Protein AF-0000000087804183 (afdb_homodimer)

pLDDT: mean 98.4, std 1.84, range [85.25, 99.0]

Sequence (190 aa):
MAGTVNQELGLLFQGPNYVIVKKGGKAGEKVEKHNHPEANVIFTVVKGKVQVFLNETEEHVLVPGQVLEFNGDNYIQATLVEDSEFVVNLIHKPEMAGTVNQELGLLFQGPNYVIVKKGGKAGEKVEKHNHPEANVIFTVVKGKVQVFLNETEEHVLVPGQVLEFNGDNYIQATLVEDSEFVVNLIHKPE

Organism: Veillonella parvula (NCBI:txid29466)

Structure (mmCIF, N/CA/C/O backbone):
data_AF-0000000087804183-model_v1
#
loop_
_entity.id
_entity.type
_entity.pdbx_description
1 polymer 'DUF1637 domain-containing protein'
#
loop_
_atom_site.group_PDB
_atom_site.id
_atom_site.type_symbol
_atom_site.label_atom_id
_atom_site.label_alt_id
_atom_site.label_comp_id
_atom_site.label_asym_id
_atom_site.label_entity_id
_atom_site.label_seq_id
_atom_site.pdbx_PDB_ins_code
_atom_site.Cartn_x
_atom_site.Cartn_y
_atom_site.Cartn_z
_atom_site.occupancy
_atom_site.B_iso_or_equiv
_atom_site.auth_seq_id
_atom_site.auth_comp_id
_atom_site.auth_asym_id
_atom_site.auth_atom_id
_atom_site.pdbx_PDB_model_num
ATOM 1 N N . MET A 1 1 ? -5.941 20.375 -6.527 1 88.44 1 MET A N 1
ATOM 2 C CA . MET A 1 1 ? -5.898 19.516 -5.352 1 88.44 1 MET A CA 1
ATOM 3 C C . MET A 1 1 ? -4.559 18.797 -5.246 1 88.44 1 MET A C 1
ATOM 5 O O . MET A 1 1 ? -4.004 18.359 -6.258 1 88.44 1 MET A O 1
ATOM 9 N N . ALA A 1 2 ? -3.947 18.844 -4 1 96.06 2 ALA A N 1
ATOM 10 C CA . ALA A 1 2 ? -2.609 18.312 -3.758 1 96.06 2 ALA A CA 1
ATOM 11 C C . ALA A 1 2 ? -2.615 16.797 -3.758 1 96.06 2 ALA A C 1
ATOM 13 O O . ALA A 1 2 ? -1.64 16.156 -4.172 1 96.06 2 ALA A O 1
ATOM 14 N N . GLY A 1 3 ? -3.797 16.25 -3.285 1 98.56 3 GLY A N 1
ATOM 15 C CA . GLY A 1 3 ? -3.883 14.805 -3.17 1 98.56 3 GLY A CA 1
ATOM 16 C C . GLY A 1 3 ? -5.145 14.234 -3.785 1 98.56 3 GLY A C 1
ATOM 17 O O . GLY A 1 3 ? -6.18 14.898 -3.824 1 98.56 3 GLY A O 1
ATOM 18 N N . THR A 1 4 ? -5.086 13.055 -4.258 1 98.81 4 THR A N 1
ATOM 19 C CA . THR A 1 4 ? -6.234 12.344 -4.809 1 98.81 4 THR A CA 1
ATOM 20 C C . THR A 1 4 ? -6.516 11.07 -4.012 1 98.81 4 THR A C 1
ATOM 22 O O . THR A 1 4 ? -5.598 10.305 -3.715 1 98.81 4 THR A O 1
ATOM 25 N N . VAL A 1 5 ? -7.844 10.844 -3.627 1 98.88 5 VAL A N 1
ATOM 26 C CA . VAL A 1 5 ? -8.266 9.633 -2.939 1 98.88 5 VAL A CA 1
ATOM 27 C C . VAL A 1 5 ? -9.016 8.719 -3.914 1 98.88 5 VAL A C 1
ATOM 29 O O . VAL A 1 5 ? -9.859 9.188 -4.68 1 98.88 5 VAL A O 1
ATOM 32 N N . ASN A 1 6 ? -8.625 7.496 -3.988 1 98.75 6 ASN A N 1
ATOM 33 C CA . ASN A 1 6 ? -9.32 6.492 -4.781 1 98.75 6 ASN A CA 1
ATOM 34 C C . ASN A 1 6 ? -9.547 5.207 -3.99 1 98.75 6 ASN A C 1
ATOM 36 O O . ASN A 1 6 ? -8.805 4.91 -3.055 1 98.75 6 ASN A O 1
ATOM 40 N N . GLN A 1 7 ? -10.625 4.465 -4.25 1 98 7 GLN A N 1
ATOM 41 C CA . GLN A 1 7 ? -10.93 3.254 -3.498 1 98 7 GLN A CA 1
ATOM 42 C C . GLN A 1 7 ? -11.555 2.189 -4.391 1 98 7 GLN A C 1
ATOM 44 O O . GLN A 1 7 ? -11.938 1.117 -3.918 1 98 7 GLN A O 1
ATOM 49 N N . GLU A 1 8 ? -11.719 2.533 -5.637 1 97.94 8 GLU A N 1
ATOM 50 C CA . GLU A 1 8 ? -12.375 1.603 -6.551 1 97.94 8 GLU A CA 1
ATOM 51 C C . GLU A 1 8 ? -11.445 0.455 -6.93 1 97.94 8 GLU A C 1
ATOM 53 O O . GLU A 1 8 ? -10.227 0.625 -6.969 1 97.94 8 GLU A O 1
ATOM 58 N N . LEU A 1 9 ? -12.039 -0.715 -7.188 1 98.62 9 LEU A N 1
ATOM 59 C CA . LEU A 1 9 ? -11.219 -1.787 -7.734 1 98.62 9 LEU A CA 1
ATOM 60 C C . LEU A 1 9 ? -10.656 -1.399 -9.094 1 98.62 9 LEU A C 1
ATOM 62 O O . LEU A 1 9 ? -11.336 -0.749 -9.891 1 98.62 9 LEU A O 1
ATOM 66 N N . GLY A 1 10 ? -9.508 -1.817 -9.383 1 98.75 10 GLY A N 1
ATOM 67 C CA . GLY A 1 10 ? -8.852 -1.467 -10.633 1 98.75 10 GLY A CA 1
ATOM 68 C C . GLY A 1 10 ? -7.695 -0.504 -10.445 1 98.75 10 GLY A C 1
ATOM 69 O O . GLY A 1 10 ? -7.125 -0.412 -9.359 1 98.75 10 GLY A O 1
ATOM 70 N N . LEU A 1 11 ? -7.363 0.144 -11.555 1 98.88 11 LEU A N 1
ATOM 71 C CA . LEU A 1 11 ? -6.27 1.111 -11.523 1 98.88 11 LEU A CA 1
ATOM 72 C C . LEU A 1 11 ? -6.617 2.299 -10.633 1 98.88 11 LEU A C 1
ATOM 74 O O . LEU A 1 11 ? -7.617 2.984 -10.867 1 98.88 11 LEU A O 1
ATOM 78 N N . LEU A 1 12 ? -5.773 2.504 -9.602 1 98.88 12 LEU A N 1
ATOM 79 C CA . LEU A 1 12 ? -5.98 3.662 -8.742 1 98.88 12 LEU A CA 1
ATOM 80 C C . LEU A 1 12 ? -5.199 4.867 -9.25 1 98.88 12 LEU A C 1
ATOM 82 O O . LEU A 1 12 ? -5.766 5.945 -9.445 1 98.88 12 LEU A O 1
ATOM 86 N N . PHE A 1 13 ? -3.877 4.574 -9.398 1 98.88 13 PHE A N 1
ATOM 87 C CA . PHE A 1 13 ? -2.967 5.645 -9.789 1 98.88 13 PHE A CA 1
ATOM 88 C C . PHE A 1 13 ? -1.869 5.117 -10.703 1 98.88 13 PHE A C 1
ATOM 90 O O . PHE A 1 13 ? -1.5 3.941 -10.625 1 98.88 13 PHE A O 1
ATOM 97 N N . GLN A 1 14 ? -1.378 6.008 -11.516 1 98.69 14 GLN A N 1
ATOM 98 C CA . GLN A 1 14 ? -0.188 5.766 -12.32 1 98.69 14 GLN A CA 1
ATOM 99 C C . GLN A 1 14 ? 0.743 6.973 -12.305 1 98.69 14 GLN A C 1
ATOM 101 O O . GLN A 1 14 ? 0.336 8.078 -12.664 1 98.69 14 GLN A O 1
ATOM 106 N N . GLY A 1 15 ? 1.907 6.734 -11.766 1 98.31 15 G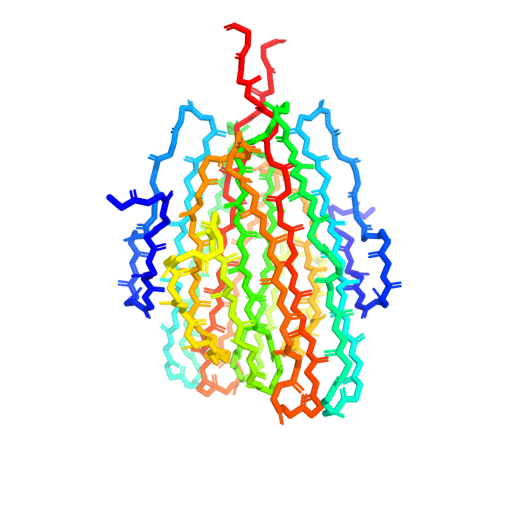LY A N 1
ATOM 107 C CA . GLY A 1 15 ? 2.916 7.781 -11.773 1 98.31 15 GLY A CA 1
ATOM 108 C C . GLY A 1 15 ? 4.07 7.488 -12.719 1 98.31 15 GLY A C 1
ATOM 109 O O . GLY A 1 15 ? 3.988 6.574 -13.539 1 98.31 15 GLY A O 1
ATOM 110 N N . PRO A 1 16 ? 5.152 8.234 -12.672 1 97.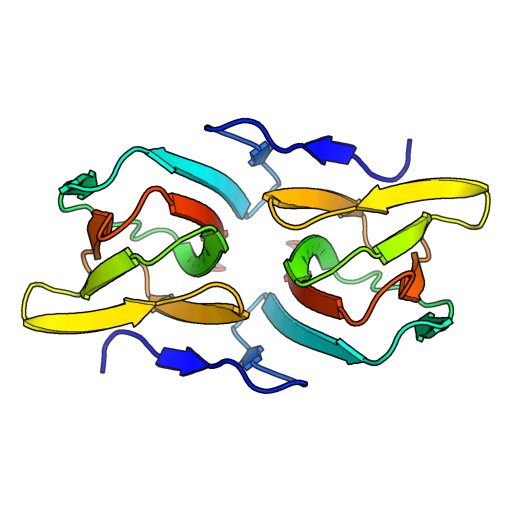62 16 PRO A N 1
ATOM 111 C CA . PRO A 1 16 ? 6.262 8.078 -13.617 1 97.62 16 PRO A CA 1
ATOM 112 C C . PRO A 1 16 ? 6.973 6.734 -13.477 1 97.62 16 PRO A C 1
ATOM 114 O O . PRO A 1 16 ? 7.531 6.219 -14.445 1 97.62 16 PRO A O 1
ATOM 117 N N . ASN A 1 17 ? 6.988 6.195 -12.242 1 98.69 17 ASN A N 1
ATOM 118 C CA . ASN A 1 17 ? 7.715 4.949 -12.023 1 98.69 17 ASN A CA 1
ATOM 119 C C . ASN A 1 17 ? 6.957 4.012 -11.086 1 98.69 17 ASN A C 1
ATOM 121 O O . ASN A 1 17 ? 7.566 3.24 -10.344 1 98.69 17 ASN A O 1
ATOM 125 N N . TYR A 1 18 ? 5.602 4.223 -11.102 1 98.88 18 TYR A N 1
ATOM 126 C CA . TYR A 1 18 ? 4.812 3.299 -10.297 1 98.88 18 TYR A CA 1
ATOM 127 C C . TYR A 1 18 ? 3.404 3.146 -10.852 1 98.88 18 TYR A C 1
ATOM 129 O O . TYR A 1 18 ? 2.906 4.035 -11.547 1 98.88 18 TYR A O 1
ATOM 137 N N . VAL A 1 19 ? 2.791 2.072 -10.609 1 98.94 19 VAL A N 1
ATOM 138 C CA . VAL A 1 19 ? 1.379 1.776 -10.836 1 98.94 19 VAL A CA 1
ATOM 139 C C . VAL A 1 19 ? 0.753 1.248 -9.547 1 98.94 19 VAL A C 1
ATOM 141 O O . VAL A 1 19 ? 1.3 0.347 -8.906 1 98.94 19 VAL A O 1
ATOM 144 N N . ILE A 1 20 ? -0.302 1.807 -9.125 1 98.94 20 ILE A N 1
ATOM 145 C CA . ILE A 1 20 ? -1.036 1.359 -7.945 1 98.94 20 ILE A CA 1
ATOM 146 C C . ILE A 1 20 ? -2.385 0.782 -8.367 1 98.94 20 ILE A C 1
ATOM 148 O O . ILE A 1 20 ? -3.178 1.457 -9.023 1 98.94 20 ILE A O 1
ATOM 152 N N . VAL A 1 21 ? -2.662 -0.444 -8.008 1 98.94 21 VAL A N 1
ATOM 153 C CA . VAL A 1 21 ? -3.889 -1.144 -8.375 1 98.94 21 VAL A CA 1
ATOM 154 C C . VAL A 1 21 ? -4.562 -1.699 -7.121 1 98.94 21 VAL A C 1
ATOM 156 O O . VAL A 1 21 ? -3.887 -2.096 -6.172 1 98.94 21 VAL A O 1
ATOM 159 N N . LYS A 1 22 ? -5.867 -1.648 -7.133 1 98.94 22 LYS A N 1
ATOM 160 C CA . LYS A 1 22 ? -6.629 -2.348 -6.102 1 98.94 22 LYS A CA 1
ATOM 161 C C . LYS A 1 22 ? -7.406 -3.521 -6.691 1 98.94 22 LYS A C 1
ATOM 163 O O . LYS A 1 22 ? -8.094 -3.371 -7.707 1 98.94 22 LYS A O 1
ATOM 168 N N . LYS A 1 23 ? -7.223 -4.625 -6.078 1 98.88 23 LYS A N 1
ATOM 169 C CA . LYS A 1 23 ? -7.992 -5.812 -6.438 1 98.88 23 LYS A CA 1
ATOM 170 C C . LYS A 1 23 ? -8.828 -6.305 -5.262 1 98.88 23 LYS A C 1
ATOM 172 O O . LYS A 1 23 ? -8.602 -5.898 -4.117 1 98.88 23 LYS A O 1
ATOM 177 N N . GLY A 1 24 ? -9.828 -7.062 -5.484 1 98.56 24 GLY A N 1
ATOM 178 C CA . GLY A 1 24 ? -10.711 -7.652 -4.488 1 98.56 24 GLY A CA 1
ATOM 179 C C . GLY A 1 24 ? -11.734 -8.602 -5.082 1 98.56 24 GLY A C 1
ATOM 180 O O . GLY A 1 24 ? -11.758 -8.812 -6.297 1 98.56 24 GLY A O 1
ATOM 181 N N . GLY A 1 25 ? -12.43 -9.203 -4.238 1 98.69 25 GLY A N 1
ATOM 182 C CA . GLY A 1 25 ? -13.453 -10.156 -4.66 1 98.69 25 GLY A CA 1
ATOM 183 C C . GLY A 1 25 ? -14.016 -10.977 -3.516 1 98.69 25 GLY A C 1
ATOM 184 O O . GLY A 1 25 ? -13.805 -10.648 -2.348 1 98.69 25 GLY A O 1
ATOM 185 N N . LYS A 1 26 ? -14.734 -11.953 -3.918 1 98.81 26 LYS A N 1
ATOM 186 C CA . LYS A 1 26 ? -15.398 -12.828 -2.957 1 98.81 26 LYS A CA 1
ATOM 187 C C . LYS A 1 26 ? -14.492 -13.992 -2.564 1 98.81 26 LYS A C 1
ATOM 189 O O . LYS A 1 26 ? -13.57 -14.344 -3.299 1 98.81 26 LYS A O 1
ATOM 194 N N . ALA A 1 27 ? -14.828 -14.539 -1.359 1 98.88 27 ALA A N 1
ATOM 195 C CA . ALA A 1 27 ? -14.125 -15.734 -0.9 1 98.88 27 ALA A CA 1
ATOM 196 C C . ALA A 1 27 ? -14.07 -16.797 -1.996 1 98.88 27 ALA A C 1
ATOM 198 O O . ALA A 1 27 ? -15.078 -17.078 -2.65 1 98.88 27 ALA A O 1
ATOM 199 N N . GLY A 1 28 ? -12.883 -17.297 -2.225 1 98.81 28 GLY A N 1
ATOM 200 C CA . GLY A 1 28 ? -12.711 -18.359 -3.193 1 98.81 28 GLY A CA 1
ATOM 201 C C . GLY A 1 28 ? -12.18 -17.891 -4.527 1 98.81 28 GLY A C 1
ATOM 202 O O . GLY A 1 28 ? -11.664 -18.672 -5.32 1 98.81 28 GLY A O 1
ATOM 203 N N . GLU A 1 29 ? -12.328 -16.594 -4.855 1 98.88 29 GLU A N 1
ATOM 204 C CA . GLU A 1 29 ? -11.805 -16.062 -6.109 1 98.88 29 GLU A CA 1
ATOM 205 C C . GLU A 1 29 ? -10.281 -16.094 -6.129 1 98.88 29 GLU A C 1
ATOM 207 O O . GLU A 1 29 ? -9.641 -16.109 -5.074 1 98.88 29 GLU A O 1
ATOM 212 N N . LYS A 1 30 ? -9.773 -16.141 -7.344 1 98.75 30 LYS A N 1
ATOM 213 C CA . LYS A 1 30 ? -8.328 -16.344 -7.484 1 98.75 30 LYS A CA 1
ATOM 214 C C . LYS A 1 30 ? -7.699 -15.25 -8.344 1 98.75 30 LYS A C 1
ATOM 216 O O . LYS A 1 30 ? -8.375 -14.648 -9.18 1 98.75 30 LYS A O 1
ATOM 221 N N . VAL A 1 31 ? -6.477 -14.914 -8.062 1 98.75 31 VAL A N 1
ATOM 222 C CA . VAL A 1 31 ? -5.582 -14.18 -8.945 1 98.75 31 VAL A CA 1
ATOM 223 C C . VAL A 1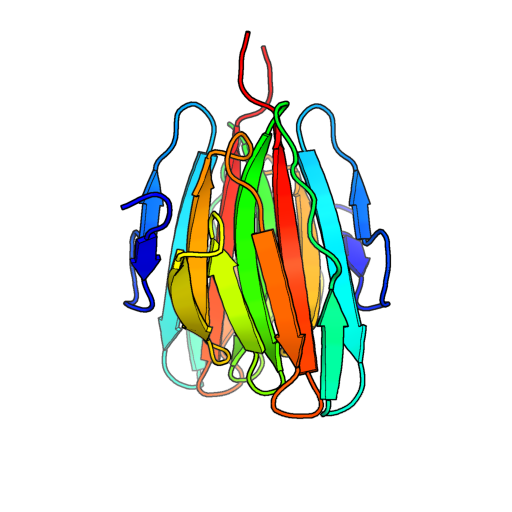 31 ? -4.664 -15.156 -9.68 1 98.75 31 VAL A C 1
ATOM 225 O O . VAL A 1 31 ? -3.852 -15.844 -9.062 1 98.75 31 VAL A O 1
ATOM 228 N N . GLU A 1 32 ? -4.793 -15.188 -10.938 1 98.69 32 GLU A N 1
ATOM 229 C CA . GLU A 1 32 ? -4.039 -16.156 -11.734 1 98.69 32 GLU A CA 1
ATOM 230 C C . GLU A 1 32 ? -2.541 -15.867 -11.68 1 98.69 32 GLU A C 1
ATOM 232 O O . GLU A 1 32 ? -2.133 -14.711 -11.531 1 98.69 32 GLU A O 1
ATOM 237 N N . LYS A 1 33 ? -1.787 -16.891 -11.844 1 98.75 33 LYS A N 1
ATOM 238 C CA . LYS A 1 33 ? -0.331 -16.797 -11.797 1 98.75 33 LYS A CA 1
ATOM 239 C C . LYS A 1 33 ? 0.19 -15.828 -12.852 1 98.75 33 LYS A C 1
ATOM 241 O O . LYS A 1 33 ? -0.142 -15.953 -14.031 1 98.75 33 LYS A O 1
ATOM 246 N N . HIS A 1 34 ? 1.023 -14.859 -12.508 1 98.88 34 HIS A N 1
ATOM 247 C CA . HIS A 1 34 ? 1.674 -13.883 -13.375 1 98.88 34 HIS A CA 1
ATOM 248 C C . HIS A 1 34 ? 2.861 -13.234 -12.672 1 98.88 34 HIS A C 1
ATOM 250 O O . HIS A 1 34 ? 3.172 -13.562 -11.531 1 98.88 34 HIS A O 1
ATOM 256 N N . ASN A 1 35 ? 3.516 -12.367 -13.367 1 98.81 35 ASN A N 1
ATOM 257 C CA . ASN A 1 35 ? 4.602 -11.617 -12.75 1 98.81 35 ASN A CA 1
ATOM 258 C C . ASN A 1 35 ? 4.684 -10.195 -13.289 1 98.81 35 ASN A C 1
ATOM 260 O O . ASN A 1 35 ? 3.826 -9.766 -14.062 1 98.81 35 ASN A O 1
ATOM 264 N N . HIS A 1 36 ? 5.598 -9.383 -12.742 1 98.81 36 HIS A N 1
ATOM 265 C CA . HIS A 1 36 ? 5.883 -8 -13.109 1 98.81 36 HIS A CA 1
ATOM 266 C C . HIS A 1 36 ? 7.383 -7.73 -13.125 1 98.81 36 HIS A C 1
ATOM 268 O O . HIS A 1 36 ? 7.887 -6.953 -12.305 1 98.81 36 HIS A O 1
ATOM 274 N N . PRO A 1 37 ? 8.047 -8.297 -14.141 1 98.69 37 PRO A N 1
ATOM 275 C CA . PRO A 1 37 ? 9.516 -8.258 -14.094 1 98.69 37 PRO A CA 1
ATOM 276 C C . PRO A 1 37 ? 10.062 -6.836 -14.078 1 98.69 37 PRO A C 1
ATOM 278 O O . PRO A 1 37 ? 11.211 -6.613 -13.688 1 98.69 37 PRO A O 1
ATOM 281 N N . GLU A 1 38 ? 9.289 -5.828 -14.438 1 98.5 38 GLU A N 1
ATOM 282 C CA . GLU A 1 38 ? 9.742 -4.441 -14.531 1 98.5 38 GLU A CA 1
ATOM 283 C C . GLU A 1 38 ? 9.695 -3.758 -13.164 1 98.5 38 GLU A C 1
ATOM 285 O O . GLU A 1 38 ? 10.203 -2.645 -13.008 1 98.5 38 GLU A O 1
ATOM 290 N N . ALA A 1 39 ? 9.164 -4.496 -12.078 1 98.88 39 ALA A N 1
ATOM 291 C CA . ALA A 1 39 ? 8.836 -3.754 -10.859 1 98.88 39 ALA A CA 1
ATOM 292 C C . ALA A 1 39 ? 9.195 -4.559 -9.617 1 98.88 39 ALA A C 1
ATOM 294 O O . ALA A 1 39 ? 9.25 -5.789 -9.656 1 98.88 39 ALA A O 1
ATOM 295 N N . ASN A 1 40 ? 9.5 -3.879 -8.523 1 98.88 40 ASN A N 1
ATOM 296 C CA . ASN A 1 40 ? 9.305 -4.426 -7.184 1 98.88 40 ASN A CA 1
ATOM 297 C C . ASN A 1 40 ? 7.855 -4.285 -6.727 1 98.88 40 ASN A C 1
ATOM 299 O O . ASN A 1 40 ? 7.195 -3.291 -7.039 1 98.88 40 ASN A O 1
ATOM 303 N N . VAL A 1 41 ? 7.371 -5.242 -5.973 1 98.94 41 VAL A N 1
ATOM 304 C CA . VAL A 1 41 ? 5.941 -5.301 -5.688 1 98.94 41 VAL A CA 1
ATOM 305 C C . VAL A 1 41 ? 5.707 -5.152 -4.188 1 98.94 41 VAL A C 1
ATOM 307 O O . VAL A 1 41 ? 6.324 -5.855 -3.383 1 98.94 41 VAL A O 1
ATOM 310 N N . ILE A 1 42 ? 4.914 -4.227 -3.805 1 98.94 42 ILE A N 1
ATOM 311 C CA . ILE A 1 42 ? 4.41 -4.082 -2.443 1 98.94 42 ILE A CA 1
ATOM 312 C C . ILE A 1 42 ? 2.932 -4.461 -2.398 1 98.94 42 ILE A C 1
ATOM 314 O O . ILE A 1 42 ? 2.104 -3.826 -3.059 1 98.94 42 ILE A O 1
ATOM 318 N N . PHE A 1 43 ? 2.598 -5.473 -1.711 1 98.94 43 PHE A N 1
ATOM 319 C CA . PHE A 1 43 ? 1.278 -6.09 -1.628 1 98.94 43 PHE A CA 1
ATOM 320 C C . PHE A 1 43 ? 0.681 -5.898 -0.238 1 98.94 43 PHE A C 1
ATOM 322 O O . PHE A 1 43 ? 1.194 -6.441 0.743 1 98.94 43 PHE A O 1
ATOM 329 N N . THR A 1 44 ? -0.431 -5.172 -0.106 1 98.94 44 THR A N 1
ATOM 330 C CA . THR A 1 44 ? -1.041 -4.852 1.18 1 98.94 44 THR A CA 1
ATOM 331 C C . THR A 1 44 ? -2.51 -5.262 1.198 1 98.94 44 THR A C 1
ATOM 333 O O . THR A 1 44 ? -3.32 -4.723 0.443 1 98.94 44 THR A O 1
ATOM 336 N N . VAL A 1 45 ? -2.873 -6.184 2.072 1 98.94 45 VAL A N 1
ATOM 337 C CA . VAL A 1 45 ? -4.277 -6.523 2.264 1 98.94 45 VAL A CA 1
ATOM 338 C C . VAL A 1 45 ? -4.965 -5.438 3.084 1 98.94 45 VAL A C 1
ATOM 340 O O . VAL A 1 45 ? -4.441 -5 4.113 1 98.94 45 VAL A O 1
ATOM 343 N N . VAL A 1 46 ? -6.137 -4.984 2.637 1 98.81 46 VAL A N 1
ATOM 344 C CA . VAL A 1 46 ? -6.832 -3.928 3.361 1 98.81 46 VAL A CA 1
ATOM 345 C C . VAL A 1 46 ? -8.164 -4.457 3.891 1 98.81 46 VAL A C 1
ATOM 347 O O . VAL A 1 46 ? -8.789 -3.836 4.758 1 98.81 46 VAL A O 1
ATOM 350 N N . LYS A 1 47 ? -8.648 -5.492 3.441 1 98.75 47 LYS A N 1
ATOM 351 C CA . LYS A 1 47 ? -9.852 -6.18 3.902 1 98.75 47 LYS A CA 1
ATOM 352 C C . LYS A 1 47 ? -9.742 -7.688 3.686 1 98.75 47 LYS A C 1
ATOM 354 O O . LYS A 1 47 ? -9.258 -8.133 2.643 1 98.75 47 LYS A O 1
ATOM 359 N N . GLY A 1 48 ? -10.203 -8.484 4.637 1 98.75 48 GLY A N 1
ATOM 360 C CA . GLY A 1 48 ? -10.336 -9.93 4.477 1 98.75 48 GLY A CA 1
ATOM 361 C C . GLY A 1 48 ? -9.055 -10.68 4.742 1 98.75 48 GLY A C 1
ATOM 362 O O . GLY A 1 48 ? -8.336 -10.391 5.703 1 98.75 48 GLY A O 1
ATOM 363 N N . LYS A 1 49 ? -8.836 -11.711 4.031 1 98.94 49 LYS A N 1
ATOM 364 C CA . LYS A 1 49 ? -7.73 -12.648 4.156 1 98.94 49 LYS A CA 1
ATOM 365 C C . LYS A 1 49 ? -7.34 -13.227 2.799 1 98.94 49 LYS A C 1
ATOM 367 O O . LYS A 1 49 ? -8.188 -13.773 2.084 1 98.94 49 LYS A O 1
ATOM 372 N N . VAL A 1 50 ? -6.055 -13.148 2.41 1 98.94 50 VAL A N 1
ATOM 373 C CA . VAL A 1 50 ? -5.598 -13.539 1.081 1 98.94 50 VAL A CA 1
ATOM 374 C C . VAL A 1 50 ? -4.434 -14.523 1.206 1 98.94 50 VAL A C 1
ATOM 376 O O . VAL A 1 50 ? -3.451 -14.25 1.898 1 98.94 50 VAL A O 1
ATOM 379 N N . GLN A 1 51 ? -4.551 -15.633 0.651 1 98.94 51 GLN A N 1
ATOM 380 C CA . GLN A 1 51 ? -3.461 -16.594 0.511 1 98.94 51 GLN A CA 1
ATOM 381 C C . GLN A 1 51 ? -2.646 -16.328 -0.752 1 98.94 51 GLN A C 1
ATOM 383 O O . GLN A 1 51 ? -3.188 -16.344 -1.859 1 98.94 51 GLN A O 1
ATOM 388 N N . VAL A 1 52 ? -1.36 -16.109 -0.604 1 98.94 52 VAL A N 1
ATOM 389 C CA . VAL A 1 52 ? -0.482 -15.766 -1.716 1 98.94 52 VAL A CA 1
ATOM 390 C C . VAL A 1 52 ? 0.606 -16.828 -1.868 1 98.94 52 VAL A C 1
ATOM 392 O O . VAL A 1 52 ? 1.221 -17.234 -0.882 1 98.94 52 VAL A O 1
ATOM 395 N N . PHE A 1 53 ? 0.841 -17.25 -3.027 1 98.75 53 PHE A N 1
ATOM 396 C CA . PHE A 1 53 ? 1.99 -18.094 -3.355 1 98.75 53 PHE A CA 1
ATOM 397 C C . PHE A 1 53 ? 2.971 -17.344 -4.246 1 98.75 53 PHE A C 1
ATOM 399 O O . PHE A 1 53 ? 2.572 -16.719 -5.234 1 98.75 53 PHE A O 1
ATOM 406 N N . LEU A 1 54 ? 4.184 -17.406 -3.871 1 98.88 54 LEU A N 1
ATOM 407 C CA . LEU A 1 54 ? 5.266 -16.969 -4.746 1 98.88 54 LEU A CA 1
ATOM 408 C C . LEU A 1 54 ? 6.016 -18.172 -5.328 1 98.88 54 LEU A C 1
ATOM 410 O O . LEU A 1 54 ? 6.438 -19.062 -4.59 1 98.88 54 LEU A O 1
ATOM 414 N N . ASN A 1 55 ? 6.109 -18.234 -6.617 1 98.44 55 ASN A N 1
ATOM 415 C CA . ASN A 1 55 ? 6.77 -19.297 -7.352 1 98.44 55 ASN A CA 1
ATOM 416 C C . ASN A 1 55 ? 6.195 -20.672 -6.988 1 98.44 55 ASN A C 1
ATOM 418 O O . ASN A 1 55 ? 6.941 -21.641 -6.812 1 98.44 55 ASN A O 1
ATOM 422 N N . GLU A 1 56 ? 4.969 -20.672 -6.711 1 96.06 56 GLU A N 1
ATOM 423 C CA . GLU A 1 56 ? 4.152 -21.859 -6.492 1 96.06 56 GLU A CA 1
ATOM 424 C C . GLU A 1 56 ? 4.527 -22.562 -5.184 1 96.06 56 GLU A C 1
ATOM 426 O O . GLU A 1 56 ? 3.783 -23.406 -4.695 1 96.06 56 GLU A O 1
ATOM 431 N N . THR A 1 57 ? 5.594 -22.188 -4.578 1 96.75 57 THR A N 1
ATOM 432 C CA . THR A 1 57 ? 6.059 -22.984 -3.449 1 96.75 57 THR A CA 1
ATOM 433 C C . THR A 1 57 ? 6.035 -22.172 -2.162 1 96.75 57 THR A C 1
ATOM 435 O O . THR A 1 57 ? 5.805 -22.719 -1.08 1 96.75 57 THR A O 1
ATOM 438 N N . GLU A 1 58 ? 6.336 -20.906 -2.232 1 98.62 58 GLU A N 1
ATOM 439 C CA . GLU A 1 58 ? 6.359 -20.062 -1.041 1 98.62 58 GLU A CA 1
ATOM 440 C C . GLU A 1 58 ? 4.98 -19.484 -0.747 1 98.62 58 GLU A C 1
ATOM 442 O O . GLU A 1 58 ? 4.445 -18.703 -1.539 1 98.62 58 GLU A O 1
ATOM 447 N N . GLU A 1 59 ? 4.445 -19.844 0.437 1 98.62 59 GLU A N 1
ATOM 448 C CA . GLU A 1 59 ? 3.088 -19.438 0.789 1 98.62 59 GLU A CA 1
ATOM 449 C C . GLU A 1 59 ? 3.096 -18.359 1.861 1 98.62 59 GLU A C 1
ATOM 451 O O . GLU A 1 59 ? 3.871 -18.422 2.818 1 98.62 59 GLU A O 1
ATOM 456 N N . HIS A 1 60 ? 2.246 -17.359 1.729 1 98.88 60 HIS A N 1
ATOM 457 C CA . HIS A 1 60 ? 1.933 -16.359 2.736 1 98.88 60 HIS A CA 1
ATOM 458 C C . HIS A 1 60 ? 0.426 -16.156 2.871 1 98.88 60 HIS A C 1
ATOM 460 O O . HIS A 1 60 ? -0.271 -15.969 1.872 1 98.88 60 HIS A O 1
ATOM 466 N N . VAL A 1 61 ? -0.104 -16.219 4.051 1 98.88 61 VAL A N 1
ATOM 467 C CA . VAL A 1 61 ? -1.493 -15.859 4.316 1 98.88 61 VAL A CA 1
ATOM 468 C C . VAL A 1 61 ? -1.554 -14.492 4.992 1 98.88 61 VAL A C 1
ATOM 470 O O . VAL A 1 61 ? -1.1 -14.328 6.129 1 98.88 61 VAL A O 1
ATOM 473 N N . LEU A 1 62 ? -2.148 -13.562 4.289 1 98.88 62 LEU A N 1
ATOM 474 C CA . LEU A 1 62 ? -2.051 -12.164 4.68 1 98.88 62 LEU A CA 1
ATOM 475 C C . LEU A 1 62 ? -3.404 -11.633 5.141 1 98.88 62 LEU A C 1
ATOM 477 O O . LEU A 1 62 ? -4.438 -11.961 4.559 1 98.88 62 LEU A O 1
ATOM 481 N N . VAL A 1 63 ? -3.375 -10.828 6.148 1 98.81 63 VAL A N 1
ATOM 482 C CA . VAL A 1 63 ? -4.531 -10.109 6.672 1 98.81 63 VAL A CA 1
ATOM 483 C C . VAL A 1 63 ? -4.242 -8.609 6.688 1 98.81 63 VAL A C 1
ATOM 485 O O . VAL A 1 63 ? -3.098 -8.188 6.5 1 98.81 63 VAL A O 1
ATOM 488 N N . PRO A 1 64 ? -5.316 -7.773 6.832 1 98.75 64 PRO A N 1
ATOM 489 C CA . PRO A 1 64 ? -5.086 -6.328 6.824 1 98.75 64 PRO A CA 1
ATOM 490 C C . PRO A 1 64 ? -4.004 -5.895 7.809 1 98.75 64 PRO A C 1
ATOM 492 O O . PRO A 1 64 ? -4.027 -6.301 8.977 1 98.75 64 PRO A O 1
ATOM 495 N N . GLY A 1 65 ? -3.066 -5.152 7.332 1 97.56 65 GLY A N 1
ATOM 496 C CA . GLY A 1 65 ? -1.969 -4.68 8.164 1 97.56 65 GLY A CA 1
ATOM 497 C C . GLY A 1 65 ? -0.662 -5.402 7.887 1 97.56 65 GLY A C 1
ATOM 498 O O . GLY A 1 65 ? 0.406 -4.934 8.289 1 97.56 65 GLY A O 1
ATOM 499 N N . GLN A 1 66 ? -0.755 -6.5 7.25 1 98.75 66 GLN A N 1
ATOM 500 C CA . GLN A 1 66 ? 0.443 -7.199 6.797 1 98.75 66 GLN A CA 1
ATOM 501 C C . GLN A 1 66 ? 0.815 -6.789 5.375 1 98.75 66 GLN A C 1
ATOM 503 O O . GLN A 1 66 ? -0.057 -6.648 4.516 1 98.75 66 GLN A O 1
ATOM 508 N N . VAL A 1 67 ? 2.102 -6.531 5.172 1 98.94 67 VAL A N 1
ATOM 509 C CA . VAL A 1 67 ? 2.611 -6.102 3.873 1 98.94 67 VAL A CA 1
ATOM 510 C C . VAL A 1 67 ? 3.631 -7.113 3.357 1 98.94 67 VAL A C 1
ATOM 512 O O . VAL A 1 67 ? 4.551 -7.5 4.082 1 98.94 67 VAL A O 1
ATOM 515 N N . LEU A 1 68 ? 3.404 -7.598 2.197 1 99 68 LEU A N 1
ATOM 516 C CA . LEU A 1 68 ? 4.332 -8.484 1.501 1 99 68 LEU A CA 1
ATOM 517 C C . LEU A 1 68 ? 5.133 -7.723 0.454 1 99 68 LEU A C 1
ATOM 519 O O . LEU A 1 68 ? 4.562 -7 -0.368 1 99 68 LEU A O 1
ATOM 523 N N . GLU A 1 69 ? 6.449 -7.777 0.523 1 98.94 69 GLU A N 1
ATOM 524 C CA . GLU A 1 69 ? 7.355 -7.23 -0.484 1 98.94 69 GLU A CA 1
ATOM 525 C C . GLU A 1 69 ? 8.078 -8.344 -1.233 1 98.94 69 GLU A C 1
ATOM 527 O O . GLU A 1 69 ? 8.594 -9.281 -0.619 1 98.94 69 GLU A O 1
ATOM 532 N N . PHE A 1 70 ? 8.109 -8.195 -2.527 1 98.94 70 PHE A N 1
ATOM 533 C CA . PHE A 1 70 ? 8.883 -9.172 -3.287 1 98.94 70 PHE A CA 1
ATOM 534 C C . PHE A 1 70 ? 9.312 -8.594 -4.629 1 98.94 70 PHE A C 1
ATOM 536 O O . PHE A 1 70 ? 8.703 -7.648 -5.129 1 98.94 70 PHE A O 1
ATOM 543 N N . ASN A 1 71 ? 10.422 -9.164 -5.199 1 98.75 71 ASN A N 1
ATOM 544 C CA . ASN A 1 71 ? 10.898 -8.852 -6.543 1 98.75 71 ASN A CA 1
ATOM 545 C C . ASN A 1 71 ? 9.945 -9.383 -7.613 1 98.75 71 ASN A C 1
ATOM 547 O O . ASN A 1 71 ? 9.617 -10.57 -7.621 1 98.75 71 ASN A O 1
ATOM 551 N N . GLY A 1 72 ? 9.5 -8.547 -8.562 1 98.81 72 GLY A N 1
ATOM 552 C CA . GLY A 1 72 ? 8.469 -8.875 -9.539 1 98.81 72 GLY A CA 1
ATOM 553 C C . GLY A 1 72 ? 8.922 -9.898 -10.562 1 98.81 72 GLY A C 1
ATOM 554 O O . GLY A 1 72 ? 8.133 -10.336 -11.398 1 98.81 72 GLY A O 1
ATOM 555 N N . ASP A 1 73 ? 10.203 -10.32 -10.523 1 98.81 73 ASP A N 1
ATOM 556 C CA . ASP A 1 73 ? 10.641 -11.453 -11.328 1 98.81 73 ASP A CA 1
ATOM 557 C C . ASP A 1 73 ? 9.969 -12.75 -10.875 1 98.81 73 ASP A C 1
ATOM 559 O O . ASP A 1 73 ? 9.875 -13.711 -11.648 1 98.81 73 ASP A O 1
ATOM 563 N N . ASN A 1 74 ? 9.586 -12.758 -9.688 1 98.88 74 ASN A N 1
ATOM 564 C CA . ASN A 1 74 ? 8.914 -13.93 -9.133 1 98.88 74 ASN A CA 1
ATOM 565 C C . ASN A 1 74 ? 7.438 -13.961 -9.523 1 98.88 74 ASN A C 1
ATOM 567 O O . ASN A 1 74 ? 6.805 -12.914 -9.648 1 98.88 74 ASN A O 1
ATOM 571 N N . TYR A 1 75 ? 6.934 -15.109 -9.648 1 98.88 75 TYR A N 1
ATOM 572 C CA . TYR A 1 75 ? 5.527 -15.281 -10 1 98.88 75 TYR A CA 1
ATOM 573 C C . TYR A 1 75 ? 4.648 -15.25 -8.758 1 98.88 75 TYR A C 1
ATOM 575 O O . TYR A 1 75 ? 4.992 -15.852 -7.734 1 98.88 75 TYR A O 1
ATOM 583 N N . ILE A 1 76 ? 3.545 -14.578 -8.891 1 98.94 76 ILE A N 1
ATOM 584 C CA . ILE A 1 76 ? 2.574 -14.516 -7.801 1 98.94 76 ILE A CA 1
ATOM 585 C C . ILE A 1 76 ? 1.267 -15.172 -8.242 1 98.94 76 ILE A C 1
ATOM 587 O O . ILE A 1 76 ? 0.855 -15.039 -9.391 1 98.94 76 ILE A O 1
ATOM 591 N N . GLN A 1 77 ? 0.643 -15.844 -7.398 1 98.81 77 GLN A N 1
ATOM 592 C CA . GLN A 1 77 ? -0.761 -16.234 -7.453 1 98.81 77 GLN A CA 1
ATOM 593 C C . GLN A 1 77 ? -1.428 -16.094 -6.09 1 98.81 77 GLN A C 1
ATOM 595 O O . GLN A 1 77 ? -0.757 -16.125 -5.055 1 98.81 77 GLN A O 1
ATOM 600 N N . ALA A 1 78 ? -2.77 -15.891 -6.09 1 98.88 78 ALA A N 1
ATOM 601 C CA . ALA A 1 78 ? -3.434 -15.68 -4.805 1 98.88 78 ALA A CA 1
ATOM 602 C C . ALA A 1 78 ? -4.852 -16.25 -4.82 1 98.88 78 ALA A C 1
ATOM 604 O O . ALA A 1 78 ? -5.473 -16.344 -5.883 1 98.88 78 ALA A O 1
ATOM 605 N N . THR A 1 79 ? -5.309 -16.609 -3.707 1 98.88 79 THR A N 1
ATOM 606 C CA . THR A 1 79 ? -6.691 -16.969 -3.438 1 98.88 79 THR A CA 1
ATOM 607 C C . THR A 1 79 ? -7.273 -16.125 -2.311 1 98.88 79 THR 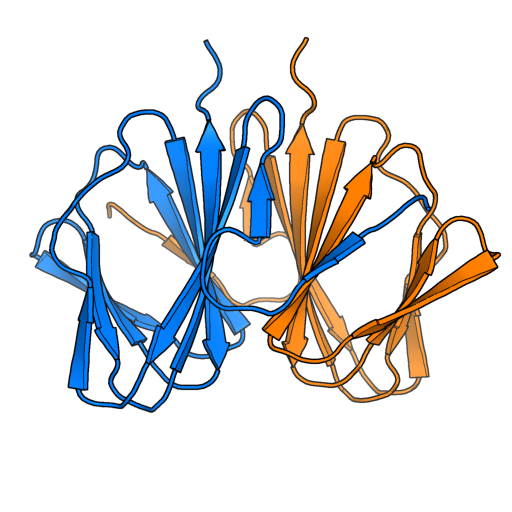A C 1
ATOM 609 O O . THR A 1 79 ? -6.641 -15.953 -1.267 1 98.88 79 THR A O 1
ATOM 612 N N . LEU A 1 80 ? -8.508 -15.578 -2.604 1 98.94 80 LEU A N 1
ATOM 613 C CA . LEU A 1 80 ? -9.195 -14.836 -1.553 1 98.94 80 LEU A CA 1
ATOM 614 C C . LEU A 1 80 ? -9.906 -15.789 -0.596 1 98.94 80 LEU A C 1
ATOM 616 O O . LEU A 1 80 ? -10.977 -16.312 -0.914 1 98.94 80 LEU A O 1
ATOM 620 N N . VAL A 1 81 ? -9.336 -15.969 0.549 1 98.88 81 VAL A N 1
ATOM 621 C CA . VAL A 1 81 ? -9.852 -16.906 1.549 1 98.88 81 VAL A CA 1
ATOM 622 C C . VAL A 1 81 ? -11.172 -16.375 2.109 1 98.88 81 VAL A C 1
ATOM 624 O O . VAL A 1 81 ? -12.07 -17.156 2.416 1 98.88 81 VAL A O 1
ATOM 627 N N . GLU A 1 82 ? -11.312 -15.07 2.262 1 98.88 82 GLU A N 1
ATOM 628 C CA . GLU A 1 82 ? -12.508 -14.297 2.588 1 98.88 82 GLU A CA 1
ATOM 629 C C . GLU A 1 82 ? -12.812 -13.258 1.508 1 98.88 82 GLU A C 1
ATOM 631 O O . GLU A 1 82 ? -12 -13.055 0.6 1 98.88 82 GLU A O 1
ATOM 636 N N . ASP A 1 83 ? -14.062 -12.68 1.629 1 98.94 83 ASP A N 1
ATOM 637 C CA . ASP A 1 83 ? -14.211 -11.445 0.866 1 98.94 83 ASP A CA 1
ATOM 638 C C . ASP A 1 83 ? -13.086 -10.461 1.176 1 98.94 83 ASP A C 1
ATOM 640 O O . ASP A 1 83 ? -12.883 -10.086 2.334 1 98.94 83 ASP A O 1
ATOM 644 N N . SER A 1 84 ? -12.328 -10.094 0.122 1 98.88 84 SER A N 1
ATOM 645 C CA . SER A 1 84 ? -11.078 -9.391 0.403 1 98.88 84 SER A CA 1
ATOM 646 C C . SER A 1 84 ? -10.867 -8.234 -0.57 1 98.88 84 SER A C 1
ATOM 648 O O . SER A 1 84 ? -11.477 -8.195 -1.64 1 98.88 84 SER A O 1
ATOM 650 N N . GLU A 1 85 ? -10.094 -7.262 -0.156 1 98.94 85 GLU A N 1
ATOM 651 C CA . GLU A 1 85 ? -9.5 -6.199 -0.964 1 98.94 85 GLU A CA 1
ATOM 652 C C . GLU A 1 85 ? -8.031 -5.992 -0.614 1 98.94 85 GLU A C 1
ATOM 654 O O . GLU A 1 85 ? -7.645 -6.098 0.552 1 98.94 85 GLU A O 1
ATOM 659 N N . PHE A 1 86 ? -7.219 -5.719 -1.614 1 98.94 86 PHE A N 1
ATOM 660 C CA . PHE A 1 86 ? -5.797 -5.48 -1.403 1 98.94 86 PHE A CA 1
ATOM 661 C C . PHE A 1 86 ? -5.254 -4.492 -2.43 1 98.94 86 PHE A C 1
ATOM 663 O O . PHE A 1 86 ? -5.82 -4.344 -3.514 1 98.94 86 PHE A O 1
ATOM 670 N N . VAL A 1 87 ? -4.293 -3.766 -2.043 1 98.94 87 VAL A N 1
ATOM 671 C CA . VAL A 1 87 ? -3.633 -2.762 -2.871 1 98.94 87 VAL A CA 1
ATOM 672 C C . VAL A 1 87 ? -2.246 -3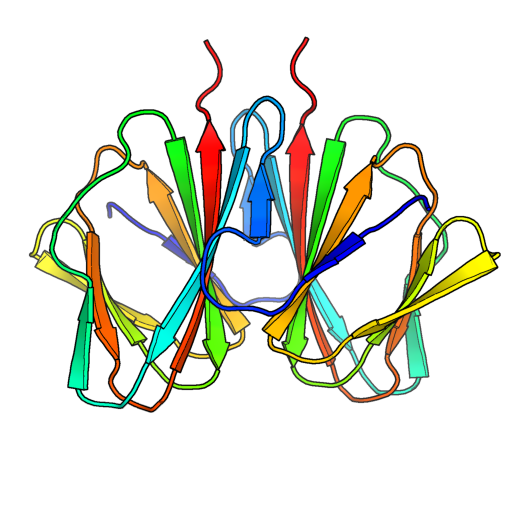.254 -3.275 1 98.94 87 VAL A C 1
ATOM 674 O O . VAL A 1 87 ? -1.477 -3.723 -2.436 1 98.94 87 VAL A O 1
ATOM 677 N N . VAL A 1 88 ? -1.963 -3.193 -4.543 1 98.94 88 VAL A N 1
ATOM 678 C CA . VAL A 1 88 ? -0.667 -3.588 -5.09 1 98.94 88 VAL A CA 1
ATOM 679 C C . VAL A 1 88 ? 0.058 -2.359 -5.633 1 98.94 88 VAL A C 1
ATOM 681 O O . VAL A 1 88 ? -0.469 -1.652 -6.496 1 98.94 88 VAL A O 1
ATOM 684 N N . ASN A 1 89 ? 1.209 -2.076 -5.082 1 98.94 89 ASN A N 1
ATOM 685 C CA . ASN A 1 89 ? 2.111 -1.067 -5.625 1 98.94 89 ASN A CA 1
ATOM 686 C C . ASN A 1 89 ? 3.191 -1.696 -6.5 1 98.94 89 ASN A C 1
ATOM 688 O O . ASN A 1 89 ? 4.039 -2.443 -6.008 1 98.94 89 ASN A O 1
ATOM 692 N N . LEU A 1 90 ? 3.074 -1.472 -7.773 1 98.94 90 LEU A N 1
ATOM 693 C CA . LEU A 1 90 ? 4.164 -1.806 -8.688 1 98.94 90 LEU A CA 1
ATOM 694 C C . LEU A 1 90 ? 5.141 -0.643 -8.812 1 98.94 90 LEU A C 1
ATOM 696 O O . LEU A 1 90 ? 4.809 0.39 -9.398 1 98.94 90 LEU A O 1
ATOM 700 N N . ILE A 1 91 ? 6.305 -0.784 -8.203 1 98.94 91 ILE A N 1
ATOM 701 C CA . ILE A 1 91 ? 7.316 0.264 -8.25 1 98.94 91 ILE A CA 1
ATOM 702 C C . ILE A 1 91 ? 8.406 -0.108 -9.25 1 98.94 91 ILE A C 1
ATOM 704 O O . ILE A 1 91 ? 9.164 -1.05 -9.031 1 98.94 91 ILE A O 1
ATOM 708 N N . HIS A 1 92 ? 8.484 0.647 -10.297 1 98.81 92 HIS A N 1
ATOM 709 C CA . HIS A 1 92 ? 9.383 0.307 -11.391 1 98.81 92 HIS A CA 1
ATOM 710 C C . HIS A 1 92 ? 10.836 0.267 -10.922 1 98.81 92 HIS A C 1
ATOM 712 O O . HIS A 1 92 ? 11.297 1.18 -10.234 1 98.81 92 HIS A O 1
ATOM 718 N N . LYS A 1 93 ? 11.523 -0.75 -11.312 1 98.12 93 LYS A N 1
ATOM 719 C CA . LYS A 1 93 ? 12.945 -0.849 -11 1 98.12 93 LYS A CA 1
ATOM 720 C C . LYS A 1 93 ? 13.734 0.275 -11.656 1 98.12 93 LYS A C 1
ATOM 722 O O . LYS A 1 93 ? 13.477 0.627 -12.812 1 98.12 93 LYS A O 1
ATOM 727 N N . PRO A 1 94 ? 14.562 0.875 -10.82 1 95.06 94 PRO A N 1
ATOM 728 C CA . PRO A 1 94 ? 15.359 1.915 -11.477 1 95.06 94 PRO A CA 1
ATOM 729 C C . PRO A 1 94 ? 16.25 1.364 -12.586 1 95.06 94 PRO A C 1
ATOM 731 O O . PRO A 1 94 ? 16.609 0.184 -12.57 1 95.06 94 PRO A O 1
ATOM 734 N N . GLU A 1 95 ? 16.688 2.156 -13.586 1 85.31 95 GLU A N 1
ATOM 735 C CA . GLU A 1 95 ? 17.625 1.772 -14.633 1 85.31 95 GLU A CA 1
ATOM 736 C C . GLU A 1 95 ? 19.016 1.52 -14.07 1 85.31 95 GLU A C 1
ATOM 738 O O . GLU A 1 95 ? 19.406 2.121 -13.062 1 85.31 95 GLU A O 1
ATOM 743 N N . MET B 1 1 ? 14.195 -16.812 0.261 1 87.88 1 MET B N 1
ATOM 744 C CA . MET B 1 1 ? 12.781 -16.469 0.218 1 87.88 1 MET B CA 1
ATOM 745 C C . MET B 1 1 ? 12.531 -15.32 -0.758 1 87.88 1 MET B C 1
ATOM 747 O O . MET B 1 1 ? 13.312 -14.375 -0.822 1 87.88 1 MET B O 1
ATOM 751 N N . ALA B 1 2 ? 11.5 -15.516 -1.647 1 95.94 2 ALA B N 1
ATOM 752 C CA . ALA B 1 2 ? 11.203 -14.578 -2.723 1 95.94 2 ALA B CA 1
ATOM 753 C C . ALA B 1 2 ? 10.539 -13.312 -2.18 1 95.94 2 ALA B C 1
ATOM 755 O O . ALA B 1 2 ? 10.742 -12.219 -2.715 1 95.94 2 ALA B O 1
ATOM 756 N N . GLY B 1 3 ? 9.75 -13.547 -1.067 1 98.56 3 GLY B N 1
ATOM 757 C CA . GLY B 1 3 ? 9.008 -12.422 -0.515 1 98.56 3 GLY B CA 1
ATOM 758 C C . GLY B 1 3 ? 9.156 -12.289 0.988 1 98.56 3 GLY B C 1
ATOM 759 O O . GLY B 1 3 ? 9.359 -13.281 1.689 1 98.56 3 GLY B O 1
ATOM 760 N N . THR B 1 4 ? 9.078 -11.133 1.487 1 98.81 4 THR B N 1
ATOM 761 C CA . THR B 1 4 ? 9.133 -10.844 2.916 1 98.81 4 THR B CA 1
ATOM 762 C C . THR B 1 4 ? 7.84 -10.195 3.393 1 98.81 4 THR B C 1
ATOM 764 O O . THR B 1 4 ? 7.344 -9.258 2.768 1 98.81 4 THR B O 1
ATOM 767 N N . VAL B 1 5 ? 7.254 -10.734 4.543 1 98.88 5 VAL B N 1
ATOM 768 C CA . VAL B 1 5 ? 6.062 -10.148 5.156 1 98.88 5 VAL B CA 1
ATOM 769 C C . VAL B 1 5 ? 6.453 -9.383 6.418 1 98.88 5 VAL B C 1
ATOM 771 O O . VAL B 1 5 ? 7.25 -9.875 7.227 1 98.88 5 VAL B O 1
ATOM 774 N N . ASN B 1 6 ? 6.023 -8.172 6.531 1 98.75 6 ASN B N 1
ATOM 775 C CA . ASN B 1 6 ? 6.215 -7.371 7.734 1 98.75 6 ASN B CA 1
ATOM 776 C C . ASN B 1 6 ? 4.922 -6.684 8.164 1 98.75 6 ASN B C 1
ATOM 778 O O . ASN B 1 6 ? 4.039 -6.441 7.34 1 98.75 6 ASN B O 1
ATOM 782 N N . GLN B 1 7 ? 4.715 -6.453 9.461 1 98 7 GLN B N 1
ATOM 783 C CA . GLN B 1 7 ? 3.48 -5.844 9.945 1 98 7 GLN B CA 1
ATOM 784 C C . GLN B 1 7 ? 3.748 -4.926 11.133 1 98 7 GLN B C 1
ATOM 786 O O . GLN B 1 7 ? 2.816 -4.379 11.727 1 98 7 GLN B O 1
ATOM 791 N N . GLU B 1 8 ? 4.996 -4.836 11.508 1 97.94 8 GLU B N 1
ATOM 792 C CA . GLU B 1 8 ? 5.336 -4.031 12.68 1 97.94 8 GLU B CA 1
ATOM 793 C C . GLU B 1 8 ? 5.273 -2.541 12.359 1 97.94 8 GLU B C 1
ATOM 795 O O . GLU B 1 8 ? 5.516 -2.135 11.219 1 97.94 8 GLU B O 1
ATOM 800 N N . LEU B 1 9 ? 4.926 -1.742 13.375 1 98.62 9 LEU B N 1
ATOM 801 C CA . LEU B 1 9 ? 5.031 -0.302 13.172 1 98.62 9 LEU B CA 1
ATOM 802 C C . LEU B 1 9 ? 6.48 0.107 12.922 1 98.62 9 LEU B C 1
ATOM 804 O O . LEU B 1 9 ? 7.398 -0.44 13.531 1 98.62 9 LEU B O 1
ATOM 808 N N . GLY B 1 10 ? 6.684 1.052 12.125 1 98.75 10 GLY B N 1
ATOM 809 C CA . GLY B 1 10 ? 8.016 1.493 11.766 1 98.75 10 GLY B CA 1
ATOM 810 C C . GLY B 1 10 ? 8.398 1.142 10.336 1 98.75 10 GLY B C 1
ATOM 811 O O . GLY B 1 10 ? 7.523 0.932 9.492 1 98.75 10 GLY B O 1
ATOM 812 N N . LEU B 1 11 ? 9.719 1.146 10.117 1 98.88 11 LEU B N 1
ATOM 813 C CA . LEU B 1 11 ? 10.227 0.813 8.789 1 98.88 11 LEU B CA 1
ATOM 814 C C . LEU B 1 11 ? 9.922 -0.638 8.438 1 98.88 11 LEU B C 1
ATOM 816 O O . LEU B 1 11 ? 10.32 -1.556 9.156 1 98.88 11 LEU B O 1
ATOM 820 N N . LEU B 1 12 ? 9.164 -0.801 7.32 1 98.88 12 LEU B N 1
ATOM 821 C CA . LEU B 1 12 ? 8.883 -2.156 6.863 1 98.88 12 LEU B CA 1
ATOM 822 C C . LEU B 1 12 ? 9.945 -2.637 5.883 1 98.88 12 LEU B C 1
ATOM 824 O O . LEU B 1 12 ? 10.531 -3.705 6.07 1 98.88 12 LEU B O 1
ATOM 828 N N . PHE B 1 13 ? 10.109 -1.763 4.844 1 98.88 13 PHE B N 1
ATOM 829 C CA . PHE B 1 13 ? 11.023 -2.115 3.766 1 98.88 13 PHE B CA 1
ATOM 830 C C . PHE B 1 13 ? 11.719 -0.875 3.223 1 98.88 13 PHE B C 1
ATOM 832 O O . PHE B 1 13 ? 11.172 0.228 3.281 1 98.88 13 PHE B O 1
ATOM 839 N N . GLN B 1 14 ? 12.883 -1.131 2.695 1 98.69 14 GLN B N 1
ATOM 840 C CA . GLN B 1 14 ? 13.617 -0.127 1.939 1 98.69 14 GLN B CA 1
ATOM 841 C C . GLN B 1 14 ? 14.227 -0.729 0.675 1 98.69 14 GLN B C 1
ATOM 843 O O . GLN B 1 14 ? 14.992 -1.69 0.747 1 98.69 14 GLN B O 1
ATOM 848 N N . GLY B 1 15 ? 13.766 -0.202 -0.433 1 98.38 15 GLY B N 1
ATOM 849 C CA . GLY B 1 15 ? 14.328 -0.631 -1.702 1 98.38 15 GLY B CA 1
ATOM 850 C C . GLY B 1 15 ? 15.172 0.438 -2.373 1 98.38 15 GLY B C 1
ATOM 851 O O . GLY B 1 15 ? 15.523 1.441 -1.749 1 98.38 15 GLY B O 1
ATOM 852 N N . PRO B 1 16 ? 15.562 0.273 -3.627 1 97.75 16 PRO B N 1
ATOM 853 C CA . PRO B 1 16 ? 16.453 1.21 -4.305 1 97.75 16 PRO B CA 1
ATOM 854 C C . PRO B 1 16 ? 15.836 2.588 -4.504 1 97.75 16 PRO B C 1
ATOM 856 O O . PRO B 1 16 ? 16.547 3.594 -4.555 1 97.75 16 PRO B O 1
ATOM 859 N N . ASN B 1 17 ? 14.492 2.629 -4.66 1 98.69 17 ASN B N 1
ATOM 860 C CA . ASN B 1 17 ? 13.844 3.908 -4.918 1 98.69 17 ASN B CA 1
ATOM 861 C C . ASN B 1 17 ? 12.516 4.023 -4.172 1 98.69 17 ASN B C 1
ATOM 863 O O . ASN B 1 17 ? 11.586 4.672 -4.648 1 98.69 17 ASN B O 1
ATOM 867 N N . TYR B 1 18 ? 12.477 3.256 -3.029 1 98.88 18 TYR B N 1
ATOM 868 C CA . TYR B 1 18 ? 11.266 3.393 -2.229 1 98.88 18 TYR B CA 1
ATOM 869 C C . TYR B 1 18 ? 11.547 3.104 -0.759 1 98.88 18 TYR B C 1
ATOM 871 O O . TYR B 1 18 ? 12.5 2.393 -0.433 1 98.88 18 TYR B O 1
ATOM 879 N N . VAL B 1 19 ? 10.797 3.643 0.1 1 98.94 19 VAL B N 1
ATOM 880 C CA . VAL B 1 19 ? 10.719 3.355 1.529 1 98.94 19 VAL B CA 1
ATOM 881 C C . VAL B 1 19 ? 9.273 3.066 1.919 1 98.94 19 VAL B C 1
ATOM 883 O O . VAL B 1 19 ? 8.367 3.826 1.569 1 98.94 19 VAL B O 1
ATOM 886 N N . ILE B 1 20 ? 9.023 1.994 2.547 1 98.94 20 ILE B N 1
ATOM 887 C CA . ILE B 1 20 ? 7.699 1.625 3.029 1 98.94 20 ILE B CA 1
ATOM 888 C C . ILE B 1 20 ? 7.676 1.661 4.555 1 98.94 20 ILE B C 1
ATOM 890 O O . ILE B 1 20 ? 8.477 0.989 5.211 1 98.94 20 ILE B O 1
ATOM 894 N N . VAL B 1 21 ? 6.793 2.426 5.125 1 98.94 21 VAL B N 1
ATOM 895 C CA . VAL B 1 21 ? 6.684 2.598 6.566 1 98.94 21 VAL B CA 1
ATOM 896 C C . VAL B 1 21 ? 5.25 2.32 7.016 1 98.94 21 VAL B C 1
ATOM 898 O O . VAL B 1 21 ? 4.297 2.604 6.281 1 98.94 21 VAL B O 1
ATOM 901 N N . LYS B 1 22 ? 5.137 1.716 8.18 1 98.94 22 LYS B N 1
ATOM 902 C CA . LYS B 1 22 ? 3.828 1.602 8.812 1 98.94 22 LYS B CA 1
ATOM 903 C C . LYS B 1 22 ? 3.758 2.439 10.086 1 98.94 22 LYS B C 1
ATOM 905 O O . LYS B 1 22 ? 4.656 2.373 10.93 1 98.94 22 LYS B O 1
ATOM 910 N N . LYS B 1 23 ? 2.738 3.207 10.133 1 98.88 23 LYS B N 1
ATOM 911 C CA . LYS B 1 23 ? 2.457 3.979 11.344 1 98.88 23 LYS B CA 1
ATOM 912 C C . LYS B 1 23 ? 1.101 3.602 11.93 1 98.88 23 LYS B C 1
ATOM 914 O O . LYS B 1 23 ? 0.286 2.959 11.266 1 98.88 23 LYS B O 1
ATOM 919 N N . GLY B 1 24 ? 0.869 3.881 13.156 1 98.56 24 GLY B N 1
ATOM 920 C CA . GLY B 1 24 ? -0.374 3.633 13.867 1 98.56 24 GLY B CA 1
ATOM 921 C C . GLY B 1 24 ? -0.372 4.188 15.281 1 98.56 24 GLY B C 1
ATOM 922 O O . GLY B 1 24 ? 0.616 4.781 15.719 1 98.56 24 GLY B O 1
ATOM 923 N N . GLY B 1 25 ? -1.473 4.082 15.883 1 98.69 25 GLY B N 1
ATOM 924 C CA . GLY B 1 25 ? -1.621 4.578 17.25 1 98.69 25 GLY B CA 1
ATOM 925 C C . GLY B 1 25 ? -3.062 4.613 17.719 1 98.69 25 GLY B C 1
ATOM 926 O O . GLY B 1 25 ? -3.939 4.016 17.078 1 98.69 25 GLY B O 1
ATOM 927 N N . LYS B 1 26 ? -3.215 5.258 18.797 1 98.81 26 LYS B N 1
ATOM 928 C CA . LYS B 1 26 ? -4.527 5.359 19.438 1 98.81 26 LYS B CA 1
ATOM 929 C C . LYS B 1 26 ? -5.289 6.578 18.922 1 98.81 26 LYS B C 1
ATOM 931 O O . LYS B 1 26 ? -4.688 7.531 18.422 1 98.81 26 LYS B O 1
ATOM 936 N N . ALA B 1 27 ? -6.641 6.453 19.078 1 98.88 27 ALA B N 1
ATOM 937 C CA . ALA B 1 27 ? -7.492 7.59 18.75 1 98.88 27 ALA B CA 1
ATOM 938 C C . ALA B 1 27 ? -6.973 8.875 19.375 1 98.88 27 ALA B C 1
ATOM 940 O O . ALA B 1 27 ? -6.617 8.898 20.562 1 98.88 27 ALA B O 1
ATOM 941 N N . GLY B 1 28 ? -6.855 9.883 18.562 1 98.81 28 GLY B N 1
ATOM 942 C CA . GLY B 1 28 ? -6.438 11.188 19.047 1 98.81 28 GLY B CA 1
ATOM 943 C C . GLY B 1 28 ? -4.977 11.484 18.781 1 98.81 28 GLY B C 1
ATOM 944 O O . GLY B 1 28 ? -4.559 12.648 18.828 1 98.81 28 GLY B O 1
ATOM 945 N N . GLU B 1 29 ? -4.129 10.461 18.547 1 98.88 29 GLU B N 1
ATOM 946 C CA . GLU B 1 29 ? -2.723 10.688 18.234 1 98.88 29 GLU B CA 1
ATOM 947 C C . GLU B 1 29 ? -2.557 11.391 16.906 1 98.88 29 GLU B C 1
ATOM 949 O O . GLU B 1 29 ? -3.434 11.312 16.031 1 98.88 29 GLU B O 1
ATOM 954 N N . LYS B 1 30 ? -1.438 12.078 16.812 1 98.75 30 LYS B N 1
ATOM 955 C CA . LYS B 1 30 ? -1.243 12.922 15.641 1 98.75 30 LYS B CA 1
ATOM 956 C C . LYS B 1 30 ? 0.067 12.586 14.93 1 98.75 30 LYS B C 1
ATOM 958 O O . LYS B 1 30 ? 1.008 12.094 15.555 1 98.75 30 LYS B O 1
ATOM 963 N N . VAL B 1 31 ? 0.089 12.742 13.641 1 98.75 31 VAL B N 1
ATOM 964 C CA . VAL B 1 31 ? 1.299 12.836 12.828 1 98.75 31 VAL B CA 1
ATOM 965 C C . VAL B 1 31 ? 1.632 14.305 12.562 1 98.75 31 VAL B C 1
ATOM 967 O O . VAL B 1 31 ? 0.864 15.016 11.914 1 98.75 31 VAL B O 1
ATOM 970 N N . GLU B 1 32 ? 2.732 14.727 13.039 1 98.69 32 GLU B N 1
ATOM 971 C CA . GLU B 1 32 ? 3.104 16.125 12.938 1 98.69 32 GLU B CA 1
ATOM 972 C C . GLU B 1 32 ? 3.342 16.531 11.484 1 98.69 32 GLU B C 1
ATOM 974 O O . GLU B 1 32 ? 3.752 15.703 10.664 1 98.69 32 GLU B O 1
ATOM 979 N N . LYS B 1 33 ? 3.119 17.766 11.219 1 98.75 33 LYS B N 1
ATOM 980 C CA . LYS B 1 33 ? 3.277 18.312 9.867 1 98.75 33 LYS B CA 1
ATOM 981 C C . LYS B 1 33 ? 4.699 18.109 9.359 1 98.75 33 LYS B C 1
ATOM 983 O O . LYS B 1 33 ? 5.664 18.469 10.031 1 98.75 33 LYS B O 1
ATOM 988 N N . HIS B 1 34 ? 4.91 17.547 8.172 1 98.88 34 HIS B N 1
ATOM 989 C CA . HIS B 1 34 ? 6.18 17.328 7.492 1 98.88 34 HIS B CA 1
ATOM 990 C C . HIS B 1 34 ? 5.973 17.062 6.008 1 98.88 34 HIS B C 1
ATOM 992 O O . HIS B 1 34 ? 4.836 17.078 5.52 1 98.88 34 HIS B O 1
ATOM 998 N N . ASN B 1 35 ? 7.035 16.875 5.301 1 98.81 35 ASN B N 1
ATOM 999 C CA . ASN B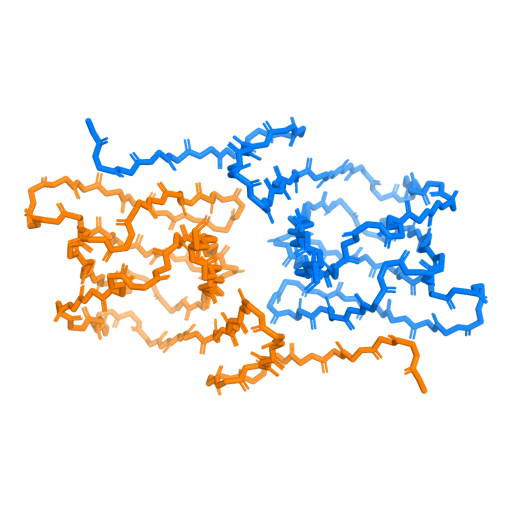 1 35 ? 6.926 16.516 3.893 1 98.81 35 ASN B CA 1
ATOM 1000 C C . ASN B 1 35 ? 8.039 15.562 3.469 1 98.81 35 ASN B C 1
ATOM 1002 O O . ASN B 1 35 ? 8.828 15.109 4.305 1 98.81 35 ASN B O 1
ATOM 1006 N N . HIS B 1 36 ? 8 15.102 2.219 1 98.81 36 HIS B N 1
ATOM 1007 C CA . HIS B 1 36 ? 8.969 14.211 1.58 1 98.81 36 HIS B CA 1
ATOM 1008 C C . HIS B 1 36 ? 9.258 14.656 0.149 1 98.81 36 HIS B C 1
ATOM 1010 O O . HIS B 1 36 ? 8.922 13.945 -0.803 1 98.81 36 HIS B O 1
ATOM 1016 N N . PRO B 1 37 ? 10 15.773 0.044 1 98.62 37 PRO B N 1
ATOM 1017 C CA . PRO B 1 37 ? 10.125 16.359 -1.291 1 98.62 37 PRO B CA 1
ATOM 1018 C C . PRO B 1 37 ? 10.797 15.422 -2.289 1 98.62 37 PRO B C 1
ATOM 1020 O O . PRO B 1 37 ? 10.672 15.609 -3.502 1 98.62 37 PRO B O 1
ATOM 1023 N N . GLU B 1 38 ? 11.469 14.383 -1.86 1 98.5 38 GLU B N 1
ATOM 1024 C CA . GLU B 1 38 ? 12.203 13.461 -2.729 1 98.5 38 GLU B CA 1
ATOM 1025 C C . GLU B 1 38 ? 11.273 12.398 -3.312 1 98.5 38 GLU B C 1
ATOM 1027 O O . GLU B 1 38 ? 11.672 11.641 -4.203 1 98.5 38 GLU B O 1
ATOM 1032 N N . ALA B 1 39 ? 9.922 12.391 -2.889 1 98.88 39 ALA B N 1
ATOM 1033 C CA . ALA B 1 39 ? 9.125 11.203 -3.199 1 98.88 39 ALA B CA 1
ATOM 1034 C C . ALA B 1 39 ? 7.695 11.586 -3.58 1 98.88 39 ALA B C 1
ATOM 1036 O O . ALA B 1 39 ? 7.203 12.641 -3.186 1 98.88 39 ALA B O 1
ATOM 1037 N N . ASN B 1 40 ? 7.055 10.773 -4.398 1 98.88 40 ASN B N 1
ATOM 1038 C CA . ASN B 1 40 ? 5.598 10.664 -4.402 1 98.88 40 ASN B CA 1
ATOM 1039 C C . ASN B 1 40 ? 5.102 9.75 -3.285 1 98.88 40 ASN B C 1
ATOM 1041 O O . ASN B 1 40 ? 5.738 8.75 -2.967 1 98.88 40 ASN B O 1
ATOM 1045 N N . VAL B 1 41 ? 3.961 10.07 -2.717 1 98.94 41 VAL B N 1
ATOM 1046 C CA . VAL B 1 41 ? 3.529 9.383 -1.501 1 98.94 41 VAL B CA 1
ATOM 1047 C C . VAL B 1 41 ? 2.227 8.633 -1.764 1 98.94 41 VAL B C 1
ATOM 1049 O O . VAL B 1 41 ? 1.267 9.203 -2.283 1 98.94 41 VAL B O 1
ATOM 1052 N N . ILE B 1 42 ? 2.203 7.387 -1.489 1 98.94 42 ILE B N 1
ATOM 1053 C CA . ILE B 1 42 ? 0.998 6.566 -1.469 1 98.94 42 ILE B CA 1
ATOM 1054 C C . ILE B 1 42 ? 0.635 6.219 -0.027 1 98.94 42 ILE B C 1
ATOM 1056 O O . ILE B 1 42 ? 1.412 5.57 0.676 1 98.94 42 ILE B O 1
ATOM 1060 N N . PHE B 1 43 ? -0.461 6.672 0.444 1 98.94 43 PHE B N 1
ATOM 1061 C CA . PHE B 1 43 ? -0.946 6.574 1.815 1 98.94 43 PHE B CA 1
ATOM 1062 C C . PHE B 1 43 ? -2.168 5.668 1.894 1 98.94 43 PHE B C 1
ATOM 1064 O O . PHE B 1 43 ? -3.227 5.996 1.354 1 98.94 43 PHE B O 1
ATOM 1071 N N . THR B 1 44 ? -2.082 4.531 2.58 1 98.94 44 THR B N 1
ATOM 1072 C CA . THR B 1 44 ? -3.152 3.543 2.65 1 98.94 44 THR B CA 1
ATOM 1073 C C . THR B 1 44 ? -3.51 3.232 4.102 1 98.94 44 THR B C 1
ATOM 1075 O O . THR B 1 44 ? -2.686 2.701 4.848 1 98.94 44 THR B O 1
ATOM 1078 N N . VAL B 1 45 ? -4.738 3.529 4.5 1 98.94 45 VAL B N 1
ATOM 1079 C CA . VAL B 1 45 ? -5.211 3.131 5.82 1 98.94 45 VAL B CA 1
ATOM 1080 C C . VAL B 1 45 ? -5.539 1.64 5.824 1 98.94 45 VAL B C 1
ATOM 1082 O O . VAL B 1 45 ? -6.211 1.146 4.914 1 98.94 45 VAL B O 1
ATOM 1085 N N . VAL B 1 46 ? -5.07 0.917 6.832 1 98.75 46 VAL B N 1
ATOM 1086 C CA . VAL B 1 46 ? -5.328 -0.519 6.879 1 98.75 46 VAL B CA 1
ATOM 1087 C C . VAL B 1 46 ? -6.176 -0.852 8.102 1 98.75 46 VAL B C 1
ATOM 1089 O O . VAL B 1 46 ? -6.746 -1.941 8.195 1 98.75 46 VAL B O 1
ATOM 1092 N N . LYS B 1 47 ? -6.285 -0.045 9.031 1 98.75 47 LYS B N 1
ATOM 1093 C CA . LYS B 1 47 ? -7.129 -0.166 10.211 1 98.75 47 LYS B CA 1
ATOM 1094 C C . LYS B 1 47 ? -7.582 1.204 10.711 1 98.75 47 LYS B C 1
ATOM 1096 O O . LYS B 1 47 ? -6.797 2.154 10.727 1 98.75 47 LYS B O 1
ATOM 1101 N N . GLY B 1 48 ? -8.828 1.336 11.117 1 98.75 48 GLY B N 1
ATOM 1102 C CA . GLY B 1 48 ? -9.336 2.52 11.797 1 98.75 48 GLY B CA 1
ATOM 1103 C C . GLY B 1 48 ? -9.758 3.619 10.844 1 98.75 48 GLY B C 1
ATOM 1104 O O . GLY B 1 48 ? -10.422 3.352 9.836 1 98.75 48 GLY B O 1
ATOM 1105 N N . LYS B 1 49 ? -9.562 4.812 11.219 1 98.94 49 LYS B N 1
ATOM 1106 C CA . LYS B 1 49 ? -9.969 6.031 10.523 1 98.94 49 LYS B CA 1
ATOM 1107 C C . LYS B 1 49 ? -8.961 7.156 10.766 1 98.94 49 LYS B C 1
ATOM 1109 O O . LYS B 1 49 ? -8.648 7.484 11.914 1 98.94 49 LYS B O 1
ATOM 1114 N N . VAL B 1 50 ? -8.438 7.793 9.695 1 98.94 50 VAL B N 1
ATOM 1115 C CA . VAL B 1 50 ? -7.375 8.789 9.797 1 98.94 50 VAL B CA 1
ATOM 1116 C C . VAL B 1 50 ? -7.789 10.062 9.07 1 98.94 50 VAL B C 1
ATOM 1118 O O . VAL B 1 50 ? -8.188 10.016 7.906 1 98.94 50 VAL B O 1
ATOM 1121 N N . GLN B 1 51 ? -7.781 11.125 9.727 1 98.94 51 GLN B N 1
ATOM 1122 C CA . GLN B 1 51 ? -7.957 12.445 9.133 1 98.94 51 GLN B CA 1
ATOM 1123 C C . GLN B 1 51 ? -6.625 13.023 8.664 1 98.94 51 GLN B C 1
ATOM 1125 O O . GLN B 1 51 ? -5.703 13.195 9.461 1 98.94 51 GLN B O 1
ATOM 1130 N N . VAL B 1 52 ? -6.523 13.352 7.395 1 98.94 52 VAL B N 1
ATOM 1131 C CA . VAL B 1 52 ? -5.281 13.836 6.801 1 98.94 52 VAL B CA 1
ATOM 1132 C C . VAL B 1 52 ? -5.492 15.25 6.246 1 98.94 52 VAL B C 1
ATOM 1134 O O . VAL B 1 52 ? -6.484 15.508 5.562 1 98.94 52 VAL B O 1
ATOM 1137 N N . PHE B 1 53 ? -4.625 16.125 6.535 1 98.75 53 PHE B N 1
ATOM 1138 C CA . PHE B 1 53 ? -4.574 17.438 5.898 1 98.75 53 PHE B CA 1
ATOM 1139 C C . PHE B 1 53 ? -3.344 17.547 5.004 1 98.75 53 PHE B C 1
ATOM 1141 O O . PHE B 1 53 ? -2.232 17.203 5.418 1 98.75 53 PHE B O 1
ATOM 1148 N N . LEU B 1 54 ? -3.584 18 3.838 1 98.88 54 LEU B N 1
ATOM 1149 C CA . LEU B 1 54 ? -2.492 18.422 2.965 1 98.88 54 LEU B CA 1
ATOM 1150 C C . LEU B 1 54 ? -2.412 19.938 2.879 1 98.88 54 LEU B C 1
ATOM 1152 O O . LEU B 1 54 ? -3.414 20.609 2.611 1 98.88 54 LEU B O 1
ATOM 1156 N N . ASN B 1 55 ? -1.28 20.5 3.174 1 98.44 55 ASN B N 1
ATOM 1157 C CA . ASN B 1 55 ? -1.019 21.938 3.164 1 98.44 55 ASN B CA 1
ATOM 1158 C C . ASN B 1 55 ? -1.998 22.688 4.059 1 98.44 55 ASN B C 1
ATOM 1160 O O . ASN B 1 55 ? -2.496 23.75 3.686 1 98.44 55 ASN B O 1
ATOM 1164 N N . GLU B 1 56 ? -2.369 22.062 5.078 1 96.25 56 GLU B N 1
ATOM 1165 C CA . GLU B 1 56 ? -3.166 22.609 6.168 1 96.25 56 GLU B CA 1
ATOM 1166 C C . GLU B 1 56 ? -4.598 22.891 5.723 1 96.25 56 GLU B C 1
ATOM 1168 O O . GLU B 1 56 ? -5.484 23.094 6.555 1 96.25 56 GLU B O 1
ATOM 1173 N N . THR B 1 57 ? -4.867 22.828 4.48 1 96.81 57 THR B N 1
ATOM 1174 C CA . THR B 1 57 ? -6.18 23.297 4.035 1 96.81 57 THR B CA 1
ATOM 1175 C C . THR B 1 57 ? -6.969 22.141 3.412 1 96.81 57 THR B C 1
ATOM 1177 O O . THR B 1 57 ? -8.195 22.094 3.543 1 96.81 57 THR B O 1
ATOM 1180 N N . GLU B 1 58 ? -6.332 21.266 2.695 1 98.62 58 GLU B N 1
ATOM 1181 C CA . GLU B 1 58 ? -7.023 20.172 2.043 1 98.62 58 GLU B CA 1
ATOM 1182 C C . GLU B 1 58 ? -7.184 18.984 2.988 1 98.62 58 GLU B C 1
ATOM 1184 O O . GLU B 1 58 ? -6.191 18.375 3.416 1 98.62 58 GLU B O 1
ATOM 1189 N N . GLU B 1 59 ? -8.461 18.609 3.244 1 98.62 59 GLU B N 1
ATOM 1190 C CA . GLU B 1 59 ? -8.75 17.562 4.215 1 98.62 59 GLU B CA 1
ATOM 1191 C C . GLU B 1 59 ? -9.227 16.281 3.523 1 98.62 59 GLU B C 1
ATOM 1193 O O . GLU B 1 59 ? -10.031 16.344 2.586 1 98.62 59 GLU B O 1
ATOM 1198 N N . HIS B 1 60 ? -8.766 15.141 3.977 1 98.88 60 HIS B N 1
ATOM 1199 C CA . HIS B 1 60 ? -9.258 13.82 3.615 1 98.88 60 HIS B CA 1
ATOM 1200 C C . HIS B 1 60 ? -9.461 12.953 4.852 1 98.88 60 HIS B C 1
ATOM 1202 O O . HIS B 1 60 ? -8.562 12.836 5.691 1 98.88 60 HIS B O 1
ATOM 1208 N N . VAL B 1 61 ? -10.602 12.352 5.008 1 98.88 61 VAL B N 1
ATOM 1209 C CA . VAL B 1 61 ? -10.836 11.352 6.047 1 98.88 61 VAL B CA 1
ATOM 1210 C C . VAL B 1 61 ? -10.844 9.961 5.43 1 98.88 61 VAL B C 1
ATOM 1212 O O . VAL B 1 61 ? -11.727 9.625 4.637 1 98.88 61 VAL B O 1
ATOM 1215 N N . LEU B 1 62 ? -9.875 9.18 5.836 1 98.88 62 LEU B N 1
ATOM 1216 C CA . LEU B 1 62 ? -9.594 7.926 5.148 1 98.88 62 LEU B CA 1
ATOM 1217 C C . LEU B 1 62 ? -9.93 6.73 6.043 1 98.88 62 LEU B C 1
ATOM 1219 O O . LEU B 1 62 ? -9.664 6.766 7.246 1 98.88 62 LEU B O 1
ATOM 1223 N N . VAL B 1 63 ? -10.461 5.727 5.441 1 98.75 63 VAL B N 1
ATOM 1224 C CA . VAL B 1 63 ? -10.742 4.438 6.07 1 98.75 63 VAL B CA 1
ATOM 1225 C C . VAL B 1 63 ? -10.062 3.32 5.281 1 98.75 63 VAL B C 1
ATOM 1227 O O . VAL B 1 63 ? -9.586 3.541 4.164 1 98.75 63 VAL B O 1
ATOM 1230 N N . PRO B 1 64 ? -9.945 2.104 5.906 1 98.69 64 PRO B N 1
ATOM 1231 C CA . PRO B 1 64 ? -9.273 1.011 5.195 1 98.69 64 PRO B CA 1
ATOM 1232 C C . PRO B 1 64 ? -9.844 0.777 3.799 1 98.69 64 PRO B C 1
ATOM 1234 O O . PRO B 1 64 ? -11.062 0.694 3.631 1 98.69 64 PRO B O 1
ATOM 1237 N N . GLY B 1 65 ? -8.992 0.747 2.83 1 97.56 65 GLY B N 1
ATOM 1238 C CA . GLY B 1 65 ? -9.406 0.545 1.45 1 97.56 65 GLY B CA 1
ATOM 1239 C C . GLY B 1 65 ? -9.336 1.811 0.616 1 97.56 65 GLY B C 1
ATOM 1240 O O . GLY B 1 65 ? -9.367 1.751 -0.615 1 97.56 65 GLY B O 1
ATOM 1241 N N . GLN B 1 66 ? -9.273 2.896 1.271 1 98.75 66 GLN B N 1
ATOM 1242 C CA . GLN B 1 66 ? -9.047 4.16 0.577 1 98.75 66 GLN B CA 1
ATOM 1243 C C . GLN B 1 66 ? -7.555 4.488 0.502 1 98.75 66 GLN B C 1
ATOM 1245 O O . GLN B 1 66 ? -6.824 4.297 1.475 1 98.75 66 GLN B O 1
ATOM 1250 N N . VAL B 1 67 ? -7.121 4.91 -0.681 1 98.94 67 VAL B N 1
ATOM 1251 C CA . VAL B 1 67 ? -5.719 5.23 -0.921 1 98.94 67 VAL B CA 1
ATOM 1252 C C . VAL B 1 67 ? -5.586 6.695 -1.332 1 98.94 67 VAL B C 1
ATOM 1254 O O . VAL B 1 67 ? -6.305 7.164 -2.219 1 98.94 67 VAL B O 1
ATOM 1257 N N . LEU B 1 68 ? -4.797 7.41 -0.634 1 99 68 LEU B N 1
ATOM 1258 C CA . LEU B 1 68 ? -4.465 8.789 -0.953 1 99 68 LEU B CA 1
ATOM 1259 C C . LEU B 1 68 ? -3.107 8.883 -1.644 1 99 68 LEU B C 1
ATOM 1261 O O . LEU B 1 68 ? -2.119 8.328 -1.153 1 99 68 LEU B O 1
ATOM 1265 N N . GLU B 1 69 ? -3.041 9.469 -2.818 1 98.94 69 GLU B N 1
ATOM 1266 C CA . GLU B 1 69 ? -1.805 9.773 -3.535 1 98.94 69 GLU B CA 1
ATOM 1267 C C . GLU B 1 69 ? -1.546 11.273 -3.584 1 98.94 69 GLU B C 1
ATOM 1269 O O . GLU B 1 69 ? -2.451 12.055 -3.883 1 98.94 69 GLU B O 1
ATOM 1274 N N . PHE B 1 70 ? -0.333 11.625 -3.297 1 98.94 70 PHE B N 1
ATOM 1275 C CA . PHE B 1 70 ? 0.004 13.031 -3.43 1 98.94 70 PHE B CA 1
ATOM 1276 C C . PHE B 1 70 ? 1.502 13.219 -3.645 1 98.94 70 PHE B C 1
ATOM 1278 O O . PHE B 1 70 ? 2.295 12.336 -3.297 1 98.94 70 PHE B O 1
ATOM 1285 N N . ASN B 1 71 ? 1.88 14.367 -4.27 1 98.75 71 ASN B N 1
ATOM 1286 C CA . ASN B 1 71 ? 3.268 14.789 -4.426 1 98.75 71 ASN B CA 1
ATOM 1287 C C . ASN B 1 71 ? 3.889 15.188 -3.09 1 98.75 71 ASN B C 1
ATOM 1289 O O . ASN B 1 71 ? 3.342 16.016 -2.369 1 98.75 71 ASN B O 1
ATOM 1293 N N . GLY B 1 72 ? 5.062 14.641 -2.736 1 98.81 72 GLY B N 1
ATOM 1294 C CA . GLY B 1 72 ? 5.684 14.805 -1.434 1 98.81 72 GLY B CA 1
ATOM 1295 C C . GLY B 1 72 ? 6.191 16.219 -1.186 1 98.81 72 GLY B C 1
ATOM 1296 O O . GLY B 1 72 ? 6.664 16.516 -0.09 1 98.81 72 GLY B O 1
ATOM 1297 N N . ASP B 1 73 ? 6.105 17.109 -2.178 1 98.81 73 ASP B N 1
ATOM 1298 C CA . ASP B 1 73 ? 6.375 18.531 -1.945 1 98.81 73 ASP B CA 1
ATOM 1299 C C . ASP B 1 73 ? 5.336 19.141 -1.011 1 98.81 73 ASP B C 1
ATOM 1301 O O . ASP B 1 73 ? 5.59 20.172 -0.379 1 98.81 73 ASP B O 1
ATOM 1305 N N . ASN B 1 74 ? 4.223 18.547 -1.005 1 98.88 74 ASN B N 1
ATOM 1306 C CA . ASN B 1 74 ? 3.148 19.031 -0.144 1 98.88 74 ASN B CA 1
ATOM 1307 C C . ASN B 1 74 ? 3.32 18.547 1.293 1 98.88 74 ASN B C 1
ATOM 1309 O O . ASN B 1 74 ? 3.826 17.453 1.524 1 98.88 74 ASN B O 1
ATOM 1313 N N . TYR B 1 75 ? 2.883 19.344 2.18 1 98.88 75 TYR B N 1
ATOM 1314 C CA . TYR B 1 75 ? 2.973 18.984 3.592 1 98.88 75 TYR B CA 1
ATOM 1315 C C . TYR B 1 75 ? 1.776 18.141 4.02 1 98.88 75 TYR B C 1
ATOM 1317 O O . TYR B 1 75 ? 0.638 18.438 3.643 1 98.88 75 TYR B O 1
ATOM 1325 N N . ILE B 1 76 ? 2.072 17.141 4.812 1 98.94 76 ILE B N 1
ATOM 1326 C CA . ILE B 1 76 ? 1.02 16.281 5.359 1 98.94 76 ILE B CA 1
ATOM 1327 C C . ILE B 1 76 ? 0.988 16.406 6.879 1 98.94 76 ILE B C 1
ATOM 1329 O O . ILE B 1 76 ? 2.035 16.531 7.52 1 98.94 76 ILE B O 1
ATOM 1333 N N . GLN B 1 77 ? -0.124 16.391 7.43 1 98.81 77 GLN B N 1
ATOM 1334 C CA . GLN B 1 77 ? -0.4 16.125 8.836 1 98.81 77 GLN B CA 1
ATOM 1335 C C . GLN B 1 77 ? -1.625 15.234 8.992 1 98.81 77 GLN B C 1
ATOM 1337 O O . GLN B 1 77 ? -2.494 15.195 8.125 1 98.81 77 GLN B O 1
ATOM 1342 N N . ALA B 1 78 ? -1.677 14.477 10.125 1 98.88 78 ALA B N 1
ATOM 1343 C CA . ALA B 1 78 ? -2.805 13.562 10.281 1 98.88 78 ALA B CA 1
ATOM 1344 C C . ALA B 1 78 ? -3.189 13.414 11.75 1 98.88 78 ALA B C 1
ATOM 1346 O O . ALA B 1 78 ? -2.355 13.609 12.641 1 98.88 78 ALA B O 1
ATOM 1347 N N . THR B 1 79 ? -4.395 13.125 11.984 1 98.88 79 THR B N 1
ATOM 1348 C CA . THR B 1 79 ? -4.949 12.727 13.273 1 98.88 79 THR B CA 1
ATOM 1349 C C . THR B 1 79 ? -5.648 11.375 13.172 1 98.88 79 THR B C 1
ATOM 1351 O O . THR B 1 79 ? -6.434 11.148 12.25 1 98.88 79 THR B O 1
ATOM 1354 N N . LEU B 1 80 ? -5.289 10.492 14.156 1 98.94 80 LEU B N 1
ATOM 1355 C CA . LEU B 1 80 ? -5.984 9.211 14.219 1 98.94 80 LEU B CA 1
ATOM 1356 C C . LEU B 1 80 ? -7.332 9.359 14.914 1 98.94 80 LEU B C 1
ATOM 1358 O O . LEU B 1 80 ? -7.395 9.438 16.141 1 98.94 80 LEU B O 1
ATOM 1362 N N . VAL B 1 81 ? -8.375 9.352 14.141 1 98.88 81 VAL B N 1
ATOM 1363 C CA . VAL B 1 81 ? -9.727 9.547 14.648 1 98.88 81 VAL B CA 1
ATOM 1364 C C . VAL B 1 81 ? -10.148 8.344 15.484 1 98.88 81 VAL B C 1
ATOM 1366 O O . VAL B 1 81 ? -10.859 8.492 16.484 1 98.88 81 VAL B O 1
ATOM 1369 N N . GLU B 1 82 ? -9.711 7.148 15.117 1 98.88 82 GLU B N 1
ATOM 1370 C CA . GLU B 1 82 ? -9.797 5.871 15.828 1 98.88 82 GLU B CA 1
ATOM 1371 C C . GLU B 1 82 ? -8.414 5.262 16.031 1 98.88 82 GLU B C 1
ATOM 1373 O O . GLU B 1 82 ? -7.426 5.754 15.492 1 98.88 82 GLU B O 1
ATOM 1378 N N . ASP B 1 83 ? -8.406 4.191 16.906 1 98.94 83 ASP B N 1
ATOM 1379 C CA . ASP B 1 83 ? -7.199 3.367 16.812 1 98.94 83 ASP B CA 1
ATOM 1380 C C . ASP B 1 83 ? -6.926 2.934 15.383 1 98.94 83 ASP B C 1
ATOM 1382 O O . ASP B 1 83 ? -7.777 2.305 14.742 1 98.94 83 ASP B O 1
ATOM 1386 N N . SER B 1 84 ? -5.75 3.338 14.875 1 98.88 84 SER B N 1
ATOM 1387 C CA . SER B 1 84 ? -5.559 3.191 13.438 1 98.88 84 SER B CA 1
ATOM 1388 C C . SER B 1 84 ? -4.16 2.674 13.109 1 98.88 84 SER B C 1
ATOM 1390 O O . SER B 1 84 ? -3.256 2.752 13.945 1 98.88 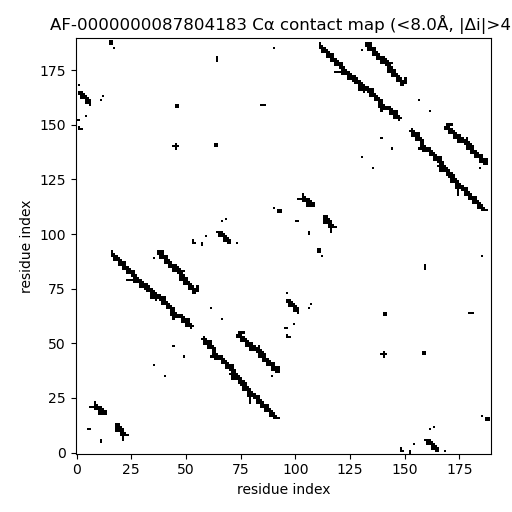84 SER B O 1
ATOM 1392 N N . GLU B 1 85 ? -4.012 2.053 11.961 1 98.94 85 GLU B N 1
ATOM 1393 C CA . GLU B 1 85 ? -2.764 1.715 11.289 1 98.94 85 GLU B CA 1
ATOM 1394 C C . GLU B 1 85 ? -2.824 2.066 9.805 1 98.94 85 GLU B C 1
ATOM 1396 O O . GLU B 1 85 ? -3.869 1.916 9.164 1 98.94 85 GLU B O 1
ATOM 1401 N N . PHE B 1 86 ? -1.713 2.545 9.266 1 98.94 86 PHE B N 1
ATOM 1402 C CA . PHE B 1 86 ? -1.643 2.896 7.852 1 98.94 86 PHE B CA 1
ATOM 1403 C C . PHE B 1 86 ? -0.236 2.672 7.309 1 98.94 86 PHE B C 1
ATOM 1405 O O . PHE B 1 86 ? 0.737 2.688 8.062 1 98.94 86 PHE B O 1
ATOM 1412 N N . VAL B 1 87 ? -0.164 2.359 6.078 1 98.94 87 VAL B N 1
ATOM 1413 C CA . VAL B 1 87 ? 1.085 2.105 5.371 1 98.94 87 VAL B CA 1
ATOM 1414 C C . VAL B 1 87 ? 1.383 3.264 4.418 1 98.94 87 VAL B C 1
ATOM 1416 O O . VAL B 1 87 ? 0.509 3.693 3.662 1 98.94 87 VAL B O 1
ATOM 1419 N N . VAL B 1 88 ? 2.574 3.785 4.5 1 98.94 88 VAL B N 1
ATOM 1420 C CA . VAL B 1 88 ? 3.029 4.867 3.633 1 98.94 88 VAL B CA 1
ATOM 1421 C C . VAL B 1 88 ? 4.133 4.359 2.709 1 98.94 88 VAL B C 1
ATOM 1423 O O . VAL B 1 88 ? 5.156 3.85 3.172 1 98.94 88 VAL B O 1
ATOM 1426 N N . ASN B 1 89 ? 3.883 4.43 1.42 1 98.94 89 ASN B N 1
ATOM 1427 C CA . ASN B 1 89 ? 4.906 4.18 0.412 1 98.94 89 ASN B CA 1
ATOM 1428 C C . ASN B 1 89 ? 5.531 5.477 -0.089 1 98.94 89 ASN B C 1
ATOM 1430 O O . ASN B 1 89 ? 4.855 6.293 -0.722 1 98.94 89 ASN B O 1
ATOM 1434 N N . LEU B 1 90 ? 6.75 5.699 0.286 1 98.94 90 LEU B N 1
ATOM 1435 C CA . LEU B 1 90 ? 7.535 6.773 -0.316 1 98.94 90 LEU B CA 1
ATOM 1436 C C . LEU B 1 90 ? 8.258 6.281 -1.564 1 98.94 90 LEU B C 1
ATOM 1438 O O . LEU B 1 90 ? 9.195 5.484 -1.471 1 98.94 90 LEU B O 1
ATOM 1442 N N . ILE B 1 91 ? 7.777 6.691 -2.713 1 98.94 91 ILE B N 1
ATOM 1443 C CA . ILE B 1 91 ? 8.383 6.281 -3.977 1 98.94 91 ILE B CA 1
ATOM 1444 C C . ILE B 1 91 ? 9.234 7.422 -4.531 1 98.94 91 ILE B C 1
ATOM 1446 O O . ILE B 1 91 ? 8.711 8.461 -4.941 1 98.94 91 ILE B O 1
ATOM 1450 N N . HIS B 1 92 ? 10.5 7.203 -4.59 1 98.81 92 HIS B N 1
ATOM 1451 C CA . HIS B 1 92 ? 11.43 8.266 -4.961 1 98.81 92 HIS B CA 1
ATOM 1452 C C . HIS B 1 92 ? 11.148 8.766 -6.375 1 98.81 92 HIS B C 1
ATOM 1454 O O . HIS B 1 92 ? 10.984 7.969 -7.301 1 98.81 92 HIS B O 1
ATOM 1460 N N . LYS B 1 93 ? 11.125 10.047 -6.516 1 98.06 93 LYS B N 1
ATOM 1461 C CA . LYS B 1 93 ? 10.953 10.641 -7.84 1 98.06 93 LYS B CA 1
ATOM 1462 C C . LYS B 1 93 ? 12.117 10.289 -8.758 1 98.06 93 LYS B C 1
ATOM 1464 O O . LYS B 1 93 ? 13.273 10.289 -8.328 1 98.06 93 LYS B O 1
ATOM 1469 N N . PRO B 1 94 ? 11.727 9.859 -9.93 1 95.06 94 PRO B N 1
ATOM 1470 C CA . PRO B 1 94 ? 12.852 9.57 -10.828 1 95.06 94 PRO B CA 1
ATOM 1471 C C . PRO B 1 94 ? 13.703 10.812 -11.117 1 95.06 94 PRO B C 1
ATOM 1473 O O . PRO B 1 94 ? 13.203 11.938 -11.031 1 95.06 94 PRO B O 1
ATOM 1476 N N . GLU B 1 95 ? 14.977 10.695 -11.508 1 85.25 95 GLU B N 1
ATOM 1477 C CA . GLU B 1 95 ? 15.859 11.789 -11.914 1 85.25 95 GLU B CA 1
ATOM 1478 C C . GLU B 1 95 ? 15.398 12.398 -13.234 1 85.25 95 GLU B C 1
ATOM 1480 O O . GLU B 1 95 ? 14.805 11.711 -14.078 1 85.25 95 GLU B O 1
#

Solvent-accessible surface area (backbone atoms only — not comparable to full-atom values): 9487 Å² total; per-residue (Å²): 129,75,59,49,77,43,61,58,75,37,83,61,48,74,59,97,54,34,40,32,33,27,48,67,50,50,53,71,40,69,46,73,76,45,69,41,71,64,20,38,3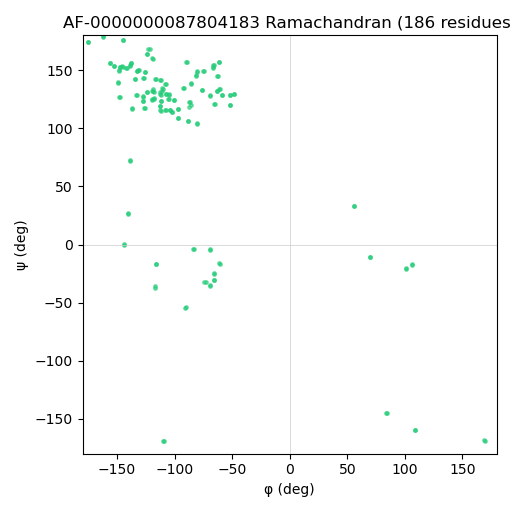4,41,37,33,30,30,35,46,30,37,38,34,28,42,68,84,69,46,76,48,78,39,36,47,54,33,35,39,39,32,57,15,75,45,35,37,32,34,36,22,72,28,55,24,32,33,40,38,38,38,36,45,56,79,132,128,75,59,49,76,44,62,58,75,38,81,61,48,74,59,98,54,32,39,33,33,28,49,65,49,48,52,71,41,70,45,73,76,47,68,41,70,65,19,38,35,42,39,33,30,30,34,49,30,37,38,34,28,41,68,85,69,48,76,46,79,39,35,47,52,33,34,38,38,31,55,14,74,46,34,38,31,34,36,21,72,27,56,25,30,31,41,37,37,36,36,44,58,78,133

Secondary structure (DSSP, 8-state):
--EEEE-SSEEEEE-SSEEEEEEEE-TT-EEEEE--TTEEEEEEEEES-EEEEETTTEEEEE-TT-EEEEETTS-EEEEESSSEEEEEEEEEPP-/--EEEE-SSEEEEE-SSEEEEEEEE-TT-EEEEE--TTEEEEEEEEES-EEEEETTTEEEEE-TT-EEEEETTS-EEEEESSSEEEEEEEEEPP-

Radius of gyration: 15.68 Å; Cα contacts (8 Å, |Δi|>4): 568; chains: 2; bounding box: 33×46×34 Å

Foldseek 3Di:
DPDDDDDDAAWDDDDPFKTKGKDWDAAFDKDDKDFDQQFKKKKAWQQAWKWKDKQNPDIDIDHHPDIDIDRRVIIMMMGRNGGTMMMMMGGGDDD/DPDDDDDDAAWDDDDPFKTKGKDWDAAFDKDDKDFDQQFKKKKAWQQAWKWKDKQNPDIDIDHHPDIDIDRRVIIMMMGGNGGTMMMMMGGGDDD

InterPro domains:
  IPR011051 RmlC-like cupin domain superfamily [SSF51182] (11-93)
  IPR014710 RmlC-like jelly roll fold [G3DSA:2.60.120.10] (4-93)

Nearest PDB structures (foldseek):
  5fq0-assembly1_A  TM=8.551E-01  e=3.304E-06  Halomonas sp.
  3h8u-assembly1_B  TM=9.216E-01  e=2.874E-05  Klebsiella pneumoniae subsp. pneumoniae MGH 78578
  5fpz-assembly1_A-2  TM=8.257E-01  e=1.137E-05  Yersinia enterocolitica subsp. enterocolitica 8081
  3h8u-assembly1_A  TM=9.161E-01  e=5.615E-05  Klebsiella pneumoniae subsp. pneumoniae MGH 78578
  2i45-assembly4_H  TM=7.426E-01  e=1.348E-04  Neisseria meningitidis